Protein AF-A0A438E788-F1 (afdb_monomer_lite)

Foldseek 3Di:
DPPCVVVVVVVVVVVVVVVVVVVVVVVVVVVVVVVVVVVVVCVVVVVVVVVVVVVVVVVVVVVVVVVVVVVVVVVVVVVVVVVVVVVVVVVVVVVVVVVVVVVVVVVVVVVPCPVCVVVPDPPPDDDPVLLVVQVVFWDWDLVQQDDPVRAWGDTDIDGNDDDDPVSVVVVVVVNVVSVVDTWGDDDDPATADPQDPVRHDDPVSVVVSVCVVVPDPDPPVVVCDVPDDDDDDDDDDDDD

pLDDT: mean 71.32, std 23.27, range [33.56, 98.56]

Radius of gyration: 50.3 Å; chains: 1; bounding box: 137×44×132 Å

Organism: Vitis vinifera (NCBI:txid29760)

Sequence (240 aa):
MNELRPIVEESNLLDEERKLLEDRISQLDAEITDYNEARERAMPLVQEIEVKVKDLRQAIPSLNNQQMSLRTSFRKMKEKVAEMDEKISSAEFALVQSVQENANLRSKIVQSPDKLQELKSPCPMMLPYQVENLLSIATIDKTQLWDQSGNLGCWNPVFTRFNNDWEMEEVETFFRRLHGHVLRRRIEDVMYWRVSKKDIFTVKSFFSSLAPCIGREFPSRLVWNPWVPKRVSFFAWEAI

Secondary structure (DSSP, 8-state):
--SSHHHHHHHHHHHHHHHHHHHHHHHHHHHHHHHHHHHHHHHHHHHHHHHHHHHHHHHHHHHHHHHHHHHHHHHHHHHHHHHHHHHHHHHHHHHHHHHHHHHHHHHHHHT--TTTGGG-S------THHHHHHHHHEEE-GGGSB-TTSS-BPP-EEESSPPPGGGHHHHHHHHHHHHTS-B---SSS----TTSTT----HHHHHHHHGGG--S---HHHH--TTS------------

Structure (mmCIF, N/CA/C/O backbone):
data_AF-A0A438E788-F1
#
_entry.id   AF-A0A438E788-F1
#
loop_
_atom_site.group_PDB
_atom_site.id
_atom_site.type_symbol
_atom_site.label_atom_id
_atom_site.label_alt_id
_atom_site.label_comp_id
_atom_site.label_asym_id
_atom_site.label_entity_id
_atom_site.label_seq_id
_atom_site.pdbx_PDB_ins_code
_atom_site.Cartn_x
_atom_site.Cartn_y
_atom_site.Cartn_z
_atom_site.occupancy
_atom_site.B_iso_or_equiv
_atom_site.auth_seq_id
_atom_site.auth_comp_id
_atom_site.auth_asym_id
_atom_site.auth_atom_id
_atom_site.pdbx_PDB_model_num
ATOM 1 N N . MET A 1 1 ? 62.348 -1.656 -71.659 1.00 58.59 1 MET A N 1
ATOM 2 C CA . MET A 1 1 ? 60.874 -1.745 -71.536 1.00 58.59 1 MET A CA 1
ATOM 3 C C . MET A 1 1 ? 60.413 -2.754 -70.470 1.00 58.59 1 MET A C 1
ATOM 5 O O . MET A 1 1 ? 59.274 -2.649 -70.047 1.00 58.59 1 MET A O 1
ATOM 9 N N . ASN A 1 2 ? 61.271 -3.670 -69.982 1.00 62.16 2 ASN A N 1
ATOM 10 C CA . ASN A 1 2 ? 60.889 -4.706 -69.001 1.00 62.16 2 ASN A CA 1
ATOM 11 C C . ASN A 1 2 ? 60.984 -4.296 -67.515 1.00 62.16 2 ASN A C 1
ATOM 13 O O . ASN A 1 2 ? 60.468 -5.019 -66.675 1.00 62.16 2 ASN A O 1
ATOM 17 N N . GLU A 1 3 ? 61.599 -3.159 -67.177 1.00 73.69 3 GLU A N 1
ATOM 18 C CA . GLU A 1 3 ? 61.800 -2.748 -65.771 1.00 73.69 3 GLU A CA 1
ATOM 19 C C . GLU A 1 3 ? 60.609 -1.983 -65.165 1.00 73.69 3 GLU A C 1
ATOM 21 O O . GLU A 1 3 ? 60.464 -1.936 -63.952 1.00 73.69 3 GLU A O 1
ATOM 26 N N . LEU A 1 4 ? 59.722 -1.419 -65.995 1.00 79.19 4 LEU A N 1
ATOM 27 C CA . LEU A 1 4 ? 58.567 -0.629 -65.537 1.00 79.19 4 LEU A CA 1
ATOM 28 C C . LEU A 1 4 ? 57.315 -1.474 -65.261 1.00 79.19 4 LEU A C 1
ATOM 30 O O . LEU A 1 4 ? 56.407 -1.023 -64.571 1.00 79.19 4 LEU A O 1
ATOM 34 N N . ARG A 1 5 ? 57.257 -2.699 -65.795 1.00 84.56 5 ARG A N 1
ATOM 35 C CA . ARG A 1 5 ? 56.118 -3.613 -65.637 1.00 84.56 5 ARG A CA 1
ATOM 36 C C . ARG A 1 5 ? 55.781 -3.937 -64.168 1.00 84.56 5 ARG A C 1
ATOM 38 O O . ARG A 1 5 ? 54.617 -3.770 -63.820 1.00 84.56 5 ARG A O 1
ATOM 45 N N . PRO A 1 6 ? 56.742 -4.323 -63.303 1.00 87.31 6 PRO A N 1
ATOM 46 C CA . PRO A 1 6 ? 56.434 -4.632 -61.904 1.00 87.31 6 PRO A CA 1
ATOM 47 C C . PRO A 1 6 ? 55.918 -3.417 -61.119 1.00 87.31 6 PRO A C 1
ATOM 49 O O . PRO A 1 6 ? 55.036 -3.568 -60.285 1.00 87.31 6 PRO A O 1
ATOM 52 N N . ILE A 1 7 ? 56.395 -2.206 -61.432 1.00 88.25 7 ILE A N 1
ATOM 53 C CA . ILE A 1 7 ? 55.939 -0.965 -60.781 1.00 88.25 7 ILE A CA 1
ATOM 54 C C . ILE A 1 7 ? 54.481 -0.658 -61.149 1.00 88.25 7 ILE A C 1
ATOM 56 O O . ILE A 1 7 ? 53.697 -0.229 -60.307 1.00 88.25 7 ILE A O 1
ATOM 60 N N . VAL A 1 8 ? 54.097 -0.891 -62.408 1.00 88.31 8 VAL A N 1
ATOM 61 C CA . VAL A 1 8 ? 52.705 -0.723 -62.855 1.00 88.31 8 VAL A CA 1
ATOM 62 C C . VAL A 1 8 ? 51.790 -1.756 -62.191 1.00 88.31 8 VAL A C 1
ATOM 64 O O . VAL A 1 8 ? 50.686 -1.413 -61.783 1.00 88.31 8 VAL A O 1
ATOM 67 N N . GLU A 1 9 ? 52.241 -3.004 -62.046 1.00 89.81 9 GLU A N 1
ATOM 68 C CA . GLU A 1 9 ? 51.488 -4.061 -61.357 1.00 89.81 9 GLU A CA 1
ATOM 69 C C . GLU A 1 9 ? 51.298 -3.756 -59.858 1.00 89.81 9 GLU A C 1
ATOM 71 O O . GLU A 1 9 ? 50.183 -3.884 -59.354 1.00 89.81 9 GLU A O 1
ATOM 76 N N . GLU A 1 10 ? 52.337 -3.274 -59.168 1.00 92.12 10 GLU A N 1
ATOM 77 C CA . GLU A 1 10 ? 52.267 -2.825 -57.767 1.00 92.12 10 GLU A CA 1
ATOM 78 C C . GLU A 1 10 ? 51.346 -1.606 -57.596 1.00 92.12 10 GLU A C 1
ATOM 80 O O . GLU A 1 10 ? 50.511 -1.578 -56.694 1.00 92.12 10 GLU A O 1
ATOM 85 N N . SER A 1 11 ? 51.425 -0.627 -58.503 1.00 91.19 11 SER A N 1
ATOM 86 C CA . SER A 1 11 ? 50.536 0.541 -58.490 1.00 91.19 11 SER A CA 1
ATOM 87 C C . SER A 1 11 ? 49.066 0.159 -58.674 1.00 91.19 11 SER A C 1
ATOM 89 O O . SER A 1 11 ? 48.205 0.762 -58.039 1.00 91.19 11 SER A O 1
ATOM 91 N N . ASN A 1 12 ? 48.771 -0.823 -59.530 1.00 92.88 12 ASN A N 1
ATOM 92 C CA . ASN A 1 12 ? 47.404 -1.303 -59.740 1.00 92.88 12 ASN A CA 1
ATOM 93 C C . ASN A 1 12 ? 46.876 -2.060 -58.510 1.00 92.88 12 ASN A C 1
ATOM 95 O O . ASN A 1 12 ? 45.714 -1.901 -58.151 1.00 92.88 12 ASN A O 1
ATOM 99 N N . LEU A 1 13 ? 47.725 -2.856 -57.847 1.00 95.38 13 LEU A N 1
ATOM 100 C CA . LEU A 1 13 ? 47.376 -3.535 -56.593 1.00 95.38 13 LEU A CA 1
ATOM 101 C C . LEU A 1 13 ? 47.031 -2.535 -55.483 1.00 95.38 13 LEU A C 1
ATOM 103 O O . LEU A 1 13 ? 46.009 -2.693 -54.819 1.00 95.38 13 LEU A O 1
ATOM 107 N N . LEU A 1 14 ? 47.844 -1.488 -55.318 1.00 94.31 14 LEU A N 1
ATOM 108 C CA . LEU A 1 14 ? 47.596 -0.436 -54.329 1.00 94.31 14 LEU A CA 1
ATOM 109 C C . LEU A 1 14 ? 46.315 0.360 -54.618 1.00 94.31 14 LEU A C 1
ATOM 111 O O . LEU A 1 14 ? 45.639 0.779 -53.680 1.00 94.31 14 LEU A O 1
ATOM 115 N N . ASP A 1 15 ? 45.961 0.569 -55.889 1.00 95.50 15 ASP A N 1
ATOM 116 C CA . ASP A 1 15 ? 44.711 1.245 -56.261 1.00 95.50 15 ASP A CA 1
ATOM 117 C C . ASP A 1 15 ? 43.476 0.392 -55.919 1.00 95.50 15 ASP A C 1
ATOM 119 O O . ASP A 1 15 ? 42.488 0.907 -55.392 1.00 95.50 15 ASP A O 1
ATOM 123 N N . GLU A 1 16 ? 43.552 -0.930 -56.105 1.00 95.94 16 GLU A N 1
ATOM 124 C CA . GLU A 1 16 ? 42.488 -1.845 -55.672 1.00 95.94 16 GLU A CA 1
ATOM 125 C C . GLU A 1 16 ? 42.388 -1.947 -54.141 1.00 95.94 16 GLU A C 1
ATOM 127 O O . GLU A 1 16 ? 41.283 -1.950 -53.597 1.00 95.94 16 GLU A O 1
ATOM 132 N N . GLU A 1 17 ? 43.513 -1.958 -53.414 1.00 96.56 17 GLU A N 1
ATOM 133 C CA . GLU A 1 17 ? 43.506 -1.878 -51.944 1.00 96.56 17 GLU A CA 1
ATOM 134 C C . GLU A 1 17 ? 42.889 -0.564 -51.449 1.00 96.56 17 GLU A C 1
ATOM 136 O O . GLU A 1 17 ? 42.073 -0.565 -50.522 1.00 96.56 17 GLU A O 1
ATOM 141 N N . ARG A 1 18 ? 43.232 0.561 -52.088 1.00 96.69 18 ARG A N 1
ATOM 142 C CA . ARG A 1 18 ? 42.646 1.876 -51.803 1.00 96.69 18 ARG A CA 1
ATOM 143 C C . ARG A 1 18 ? 41.134 1.848 -52.003 1.00 96.69 18 ARG A C 1
ATOM 145 O O . ARG A 1 18 ? 40.403 2.291 -51.122 1.00 96.69 18 ARG A O 1
ATOM 152 N N . LYS A 1 19 ? 40.668 1.297 -53.123 1.00 97.31 19 LYS A N 1
ATOM 153 C CA . LYS A 1 19 ? 39.242 1.189 -53.440 1.00 97.31 19 LYS A CA 1
ATOM 154 C C . LYS A 1 19 ? 38.497 0.292 -52.449 1.00 97.31 19 LYS A C 1
ATOM 156 O O . LYS A 1 19 ? 37.427 0.663 -51.977 1.00 97.31 19 LYS A O 1
ATOM 161 N N . LEU A 1 20 ? 39.096 -0.833 -52.049 1.00 97.62 20 LEU A N 1
ATOM 162 C CA . LEU A 1 20 ? 38.544 -1.712 -51.015 1.00 97.62 20 LEU A CA 1
ATOM 163 C C . LEU A 1 20 ? 38.405 -0.990 -49.666 1.00 97.62 20 LEU A C 1
ATOM 165 O O . LEU A 1 20 ? 37.404 -1.159 -48.967 1.00 97.62 20 LEU A O 1
ATOM 169 N N . LEU A 1 21 ? 39.403 -0.188 -49.285 1.00 97.44 21 LEU A N 1
ATOM 170 C CA . LEU A 1 21 ? 39.344 0.618 -48.067 1.00 97.44 21 LEU A CA 1
ATOM 171 C C . LEU A 1 21 ? 38.271 1.707 -48.158 1.00 97.44 21 LEU A C 1
ATOM 173 O O . LEU A 1 21 ? 37.564 1.925 -47.178 1.00 97.44 21 LEU A O 1
ATOM 177 N N . GLU A 1 22 ? 38.104 2.352 -49.311 1.00 98.12 22 GLU A N 1
ATOM 178 C CA . GLU A 1 22 ? 37.035 3.334 -49.543 1.00 98.12 22 GLU A CA 1
ATOM 179 C C . GLU A 1 22 ? 35.638 2.702 -49.441 1.00 98.12 22 GLU A C 1
ATOM 181 O O . GLU A 1 22 ? 34.753 3.258 -48.780 1.00 98.12 22 GLU A O 1
ATOM 186 N N . ASP A 1 23 ? 35.451 1.507 -50.005 1.00 98.00 23 ASP A N 1
ATOM 187 C CA . ASP A 1 23 ? 34.209 0.739 -49.876 1.00 98.00 23 ASP A CA 1
ATOM 188 C C . ASP A 1 23 ? 33.956 0.343 -48.414 1.00 98.00 23 ASP A C 1
ATOM 190 O O . ASP A 1 23 ? 32.834 0.448 -47.909 1.00 98.00 23 ASP A O 1
ATOM 194 N N . ARG A 1 24 ? 35.008 -0.065 -47.693 1.00 98.19 24 ARG A N 1
ATOM 195 C CA . ARG A 1 24 ? 34.913 -0.421 -46.273 1.00 98.19 24 ARG A CA 1
ATOM 196 C C . ARG A 1 24 ? 34.575 0.782 -45.395 1.00 98.19 24 ARG A C 1
ATOM 198 O O . ARG A 1 24 ? 33.782 0.629 -44.469 1.00 98.19 24 ARG A O 1
ATOM 205 N N . ILE A 1 25 ? 35.151 1.951 -45.670 1.00 98.19 25 ILE A N 1
ATOM 206 C CA . ILE A 1 25 ? 34.814 3.208 -44.987 1.00 98.19 25 ILE A CA 1
ATOM 207 C C . ILE A 1 25 ? 33.341 3.536 -45.230 1.00 98.19 25 ILE A C 1
ATOM 209 O O . ILE A 1 25 ? 32.597 3.716 -44.272 1.00 98.19 25 ILE A O 1
ATOM 213 N N . SER A 1 26 ? 32.896 3.480 -46.486 1.00 98.25 26 SER A N 1
ATOM 214 C CA . SER A 1 26 ? 31.500 3.749 -46.850 1.00 98.25 26 SER A CA 1
A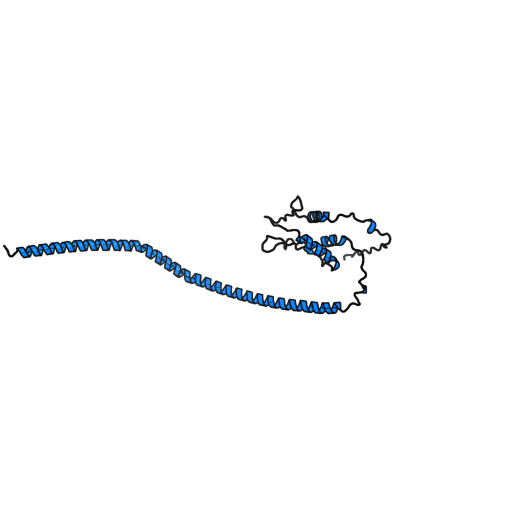TOM 215 C C . SER A 1 26 ? 30.522 2.793 -46.154 1.00 98.25 26 SER A C 1
ATOM 217 O O . SER A 1 26 ? 29.457 3.206 -45.696 1.00 98.25 26 SER A O 1
ATOM 219 N N . GLN A 1 27 ? 30.888 1.514 -46.025 1.00 98.38 27 GLN A N 1
ATOM 220 C CA . GLN A 1 27 ? 30.100 0.529 -45.285 1.00 98.38 27 GLN A CA 1
ATOM 221 C C . GLN A 1 27 ? 30.024 0.855 -43.787 1.00 98.38 27 GLN A C 1
ATOM 223 O O . GLN A 1 27 ? 28.946 0.773 -43.198 1.00 98.38 27 GLN A O 1
ATOM 228 N N . LEU A 1 28 ? 31.156 1.202 -43.166 1.00 98.31 28 LEU A N 1
ATOM 229 C CA . LEU A 1 28 ? 31.203 1.560 -41.748 1.00 98.31 28 LEU A CA 1
ATOM 230 C C . LEU A 1 28 ? 30.417 2.844 -41.465 1.00 98.31 28 LEU A C 1
ATOM 232 O O . LEU A 1 28 ? 29.729 2.915 -40.453 1.00 98.31 28 LEU A O 1
ATOM 236 N N . ASP A 1 29 ? 30.458 3.825 -42.364 1.00 98.50 29 ASP A N 1
ATOM 237 C CA . ASP A 1 29 ? 29.687 5.064 -42.233 1.00 98.50 29 ASP A CA 1
ATOM 238 C C . ASP A 1 29 ? 28.174 4.810 -42.298 1.00 98.50 29 ASP A C 1
ATOM 240 O O . ASP A 1 29 ? 27.407 5.391 -41.522 1.00 98.50 29 ASP A O 1
ATOM 244 N N . ALA A 1 30 ? 27.733 3.901 -43.173 1.00 98.12 30 ALA A N 1
ATOM 245 C CA . ALA A 1 30 ? 26.341 3.455 -43.209 1.00 98.12 30 ALA A CA 1
ATOM 246 C C . ALA A 1 30 ? 25.939 2.754 -41.899 1.00 98.12 30 ALA A C 1
ATOM 248 O O . ALA A 1 30 ? 24.922 3.099 -41.302 1.00 98.12 30 ALA A O 1
ATOM 249 N N . GLU A 1 31 ? 26.776 1.840 -41.397 1.00 98.38 31 GLU A N 1
ATOM 250 C CA . GLU A 1 31 ? 26.532 1.140 -40.130 1.00 98.38 31 GLU A CA 1
ATOM 251 C C . GLU A 1 31 ? 26.467 2.116 -38.937 1.00 98.38 31 GLU A C 1
ATOM 253 O O . GLU A 1 31 ? 25.561 2.032 -38.105 1.00 98.38 31 GLU A O 1
ATOM 258 N N . ILE A 1 32 ? 27.371 3.101 -38.871 1.00 98.25 32 ILE A N 1
ATOM 259 C CA . ILE A 1 32 ? 27.358 4.164 -37.852 1.00 98.25 32 ILE A CA 1
ATOM 260 C C . ILE A 1 32 ? 26.056 4.970 -37.923 1.00 98.25 32 ILE A C 1
ATOM 262 O O . ILE A 1 32 ? 25.484 5.314 -36.883 1.00 98.25 32 ILE A O 1
ATOM 266 N N . THR A 1 33 ? 25.583 5.272 -39.132 1.00 98.31 33 THR A N 1
ATOM 267 C CA . THR A 1 33 ? 24.336 6.013 -39.346 1.00 98.31 33 THR A CA 1
ATOM 268 C C . THR A 1 33 ? 23.144 5.225 -38.803 1.00 98.31 33 THR A C 1
ATOM 270 O O . THR A 1 33 ? 22.398 5.756 -37.978 1.00 98.31 33 THR A O 1
ATOM 273 N N . ASP A 1 34 ? 23.029 3.940 -39.142 1.00 98.06 34 ASP A N 1
ATOM 274 C CA . ASP A 1 34 ? 21.951 3.070 -38.658 1.00 98.06 34 ASP A CA 1
ATOM 275 C C . ASP A 1 34 ? 21.938 2.952 -37.123 1.00 98.06 34 ASP A C 1
ATOM 277 O O . ASP A 1 34 ? 20.876 3.037 -36.489 1.00 98.06 34 ASP A O 1
ATOM 281 N N . TYR A 1 35 ? 23.114 2.802 -36.496 1.00 98.00 35 TYR A N 1
ATOM 282 C CA . TYR A 1 35 ? 23.232 2.772 -35.033 1.00 98.00 35 TYR A CA 1
ATOM 283 C C . TYR A 1 35 ? 22.820 4.095 -34.388 1.00 98.00 35 TYR A C 1
ATOM 285 O O . TYR A 1 35 ? 22.131 4.090 -33.363 1.00 98.00 35 TYR A O 1
ATOM 293 N N . ASN A 1 36 ? 23.222 5.225 -34.970 1.00 97.56 36 ASN A N 1
ATOM 294 C CA . ASN A 1 36 ? 22.845 6.539 -34.462 1.00 97.56 36 ASN A CA 1
ATOM 295 C C . ASN A 1 36 ? 21.332 6.744 -34.547 1.00 97.56 36 ASN A C 1
ATOM 297 O O . ASN A 1 36 ? 20.718 7.141 -33.559 1.00 97.56 36 ASN A O 1
ATOM 301 N N . GLU A 1 37 ? 20.703 6.395 -35.667 1.00 97.62 37 GLU A N 1
ATOM 302 C CA . GLU A 1 37 ? 19.248 6.467 -35.794 1.00 97.62 37 GLU A CA 1
ATOM 303 C C . GLU A 1 37 ? 18.528 5.558 -34.795 1.00 97.62 37 GLU A C 1
ATOM 305 O O . GLU A 1 37 ? 17.523 5.952 -34.199 1.00 97.62 37 GLU A O 1
ATOM 310 N N . ALA A 1 38 ? 19.032 4.339 -34.583 1.00 97.19 38 ALA A N 1
ATOM 311 C CA . ALA A 1 38 ? 18.483 3.432 -33.582 1.00 97.19 38 ALA A CA 1
ATOM 312 C C . ALA A 1 38 ? 18.590 4.013 -32.165 1.00 97.19 38 ALA A C 1
ATOM 314 O O . ALA A 1 38 ? 17.640 3.903 -31.384 1.00 97.19 38 ALA A O 1
ATOM 315 N N . ARG A 1 39 ? 19.703 4.684 -31.846 1.00 97.38 39 ARG A N 1
ATOM 316 C CA . ARG A 1 39 ? 19.893 5.383 -30.571 1.00 97.38 39 ARG A CA 1
ATOM 317 C C . ARG A 1 39 ? 18.903 6.532 -30.404 1.00 97.38 39 ARG A C 1
ATOM 319 O O . ARG A 1 39 ? 18.264 6.625 -29.359 1.00 97.38 39 ARG A O 1
ATOM 326 N N . GLU A 1 40 ? 18.736 7.370 -31.424 1.00 96.81 40 GLU A N 1
ATOM 327 C CA . GLU A 1 40 ? 17.793 8.494 -31.381 1.00 96.81 40 GLU A CA 1
ATOM 328 C C . GLU A 1 40 ? 16.340 8.011 -31.259 1.00 96.81 40 GLU A C 1
ATOM 330 O O . GLU A 1 40 ? 15.556 8.582 -30.502 1.00 96.81 40 GLU A O 1
ATOM 335 N N . ARG A 1 41 ? 15.990 6.884 -31.896 1.00 96.62 41 ARG A N 1
ATOM 336 C CA . ARG A 1 41 ? 14.688 6.221 -31.706 1.00 96.62 41 ARG A CA 1
ATOM 337 C C . ARG A 1 41 ? 14.478 5.710 -30.275 1.00 96.62 41 ARG A C 1
ATOM 339 O O . ARG A 1 41 ? 13.348 5.723 -29.791 1.00 96.62 41 ARG A O 1
ATOM 346 N N . ALA A 1 42 ? 15.533 5.266 -29.591 1.00 97.38 42 ALA A N 1
ATOM 347 C CA . ALA A 1 42 ? 15.456 4.782 -28.210 1.00 97.38 42 ALA A CA 1
ATOM 348 C C . ALA A 1 42 ? 15.432 5.914 -27.164 1.00 97.38 42 ALA A C 1
ATOM 350 O O . ALA A 1 42 ? 14.884 5.733 -26.075 1.00 97.38 42 ALA A O 1
ATOM 351 N N . MET A 1 43 ? 15.981 7.087 -27.491 1.00 97.69 43 MET A N 1
ATOM 352 C CA . MET A 1 43 ? 16.083 8.242 -26.594 1.00 97.69 43 MET A CA 1
ATOM 353 C C . MET A 1 43 ? 14.761 8.656 -25.904 1.00 97.69 43 MET A C 1
ATOM 355 O O . MET A 1 43 ? 14.772 8.811 -24.680 1.00 97.69 43 MET A O 1
ATOM 359 N N . PRO A 1 44 ? 13.609 8.797 -26.596 1.00 97.19 44 PRO A N 1
ATOM 360 C CA . PRO A 1 44 ? 12.356 9.185 -25.938 1.00 97.19 44 PRO A CA 1
ATOM 361 C C . PRO A 1 44 ? 11.851 8.137 -24.937 1.00 97.19 44 PRO A C 1
ATOM 363 O O . PRO A 1 44 ? 11.293 8.495 -23.902 1.00 97.19 44 PRO A O 1
ATOM 366 N N . LEU A 1 45 ? 12.084 6.846 -25.199 1.00 97.56 45 LEU A N 1
ATOM 367 C CA . LEU A 1 45 ? 11.698 5.771 -24.280 1.00 97.56 45 LEU A CA 1
ATOM 368 C C . LEU A 1 45 ? 12.533 5.816 -22.997 1.00 97.56 45 LEU A C 1
ATOM 370 O O . LEU A 1 45 ? 12.001 5.624 -21.904 1.00 97.56 45 LEU A O 1
ATOM 374 N N . VAL A 1 46 ? 13.833 6.105 -23.119 1.00 97.81 46 VAL A N 1
ATOM 375 C CA . VAL A 1 46 ? 14.720 6.287 -21.961 1.00 97.81 46 VAL A CA 1
ATOM 376 C C . VAL A 1 46 ? 14.244 7.464 -21.110 1.00 97.81 46 VAL A C 1
ATOM 378 O O . VAL A 1 46 ? 14.082 7.307 -19.902 1.00 97.81 46 VAL A O 1
ATOM 381 N N . GLN A 1 47 ? 13.928 8.603 -21.732 1.00 97.81 47 GLN A N 1
ATOM 382 C CA . GLN A 1 47 ? 13.404 9.778 -21.028 1.00 97.81 47 GLN A CA 1
ATOM 383 C C . GLN A 1 47 ? 12.071 9.488 -20.322 1.00 97.81 47 GLN A C 1
ATOM 385 O O . GLN A 1 47 ? 11.871 9.898 -19.179 1.00 97.81 47 GLN A O 1
ATOM 390 N N . GLU A 1 48 ? 11.164 8.741 -20.957 1.00 97.81 48 GLU A N 1
ATOM 391 C CA . GLU A 1 48 ? 9.900 8.337 -20.336 1.00 97.81 48 GLU A CA 1
ATOM 392 C C . GLU A 1 48 ? 10.130 7.463 -19.091 1.00 97.81 48 GLU A C 1
ATOM 394 O O . GLU A 1 48 ? 9.502 7.669 -18.047 1.00 97.81 48 GLU A O 1
ATOM 399 N N . ILE A 1 49 ? 11.056 6.502 -19.173 1.00 98.06 49 ILE A N 1
ATOM 400 C CA . ILE A 1 49 ? 11.434 5.653 -18.037 1.00 98.06 49 ILE A CA 1
ATOM 401 C C . ILE A 1 49 ? 12.061 6.495 -16.923 1.00 98.06 49 ILE A C 1
ATOM 403 O O . ILE A 1 49 ? 11.718 6.303 -15.757 1.00 98.06 49 ILE A O 1
ATOM 407 N N . GLU A 1 50 ? 12.938 7.444 -17.249 1.00 98.44 50 GLU A N 1
ATOM 408 C CA . GLU A 1 50 ? 13.555 8.342 -16.267 1.00 98.44 50 GLU A CA 1
ATOM 409 C C . GLU A 1 50 ? 12.515 9.175 -15.512 1.00 98.44 50 GLU A C 1
ATOM 411 O O . GLU A 1 50 ? 12.582 9.272 -14.281 1.00 98.44 50 GLU A O 1
ATOM 416 N N . VAL A 1 51 ? 11.518 9.719 -16.219 1.00 98.31 51 VAL A N 1
ATOM 417 C CA . VAL A 1 51 ? 10.395 10.440 -15.601 1.00 98.31 51 VAL A CA 1
ATOM 418 C C . VAL A 1 51 ? 9.621 9.516 -14.661 1.00 98.31 51 VAL A C 1
ATOM 420 O O . VAL A 1 51 ? 9.460 9.839 -13.485 1.00 98.31 51 VAL A O 1
ATOM 423 N N . LYS A 1 52 ? 9.240 8.316 -15.117 1.00 98.38 52 LYS A N 1
ATOM 424 C CA . LYS A 1 52 ? 8.531 7.329 -14.280 1.00 98.38 52 LYS A CA 1
ATOM 425 C C . LYS A 1 52 ? 9.330 6.936 -13.037 1.00 98.38 52 LYS A C 1
ATOM 427 O O . LYS A 1 52 ? 8.776 6.836 -11.942 1.00 98.38 52 LYS A O 1
ATOM 432 N N . VAL A 1 53 ? 10.638 6.727 -13.177 1.00 98.50 53 VAL A N 1
ATOM 433 C CA . VAL A 1 53 ? 11.531 6.415 -12.053 1.00 98.50 53 VAL A CA 1
ATOM 434 C C . VAL A 1 53 ? 11.577 7.577 -11.065 1.00 98.50 53 VAL A C 1
ATOM 436 O O . VAL A 1 53 ? 11.550 7.347 -9.854 1.00 98.50 53 VAL A O 1
ATOM 439 N N . LYS A 1 54 ? 11.629 8.821 -11.548 1.00 98.12 54 LYS A N 1
ATOM 440 C CA . LYS A 1 54 ? 11.612 10.016 -10.699 1.00 98.12 54 LYS A CA 1
ATOM 441 C C . LYS A 1 54 ? 10.297 10.140 -9.931 1.00 98.12 54 LYS A C 1
ATOM 443 O O . LYS A 1 54 ? 10.341 10.343 -8.717 1.00 98.12 54 LYS A O 1
ATOM 448 N N . ASP A 1 55 ? 9.164 9.945 -10.596 1.00 97.75 55 ASP A N 1
ATOM 449 C CA . ASP A 1 55 ? 7.839 10.012 -9.974 1.00 97.75 55 ASP A CA 1
ATOM 450 C C . ASP A 1 55 ? 7.683 8.946 -8.882 1.00 97.75 55 ASP A C 1
ATOM 452 O O . ASP A 1 55 ? 7.294 9.249 -7.752 1.00 97.75 55 ASP A O 1
ATOM 456 N N . LEU A 1 56 ? 8.088 7.702 -9.165 1.00 98.19 56 LEU A N 1
ATOM 457 C CA . LEU A 1 56 ? 8.081 6.623 -8.173 1.00 98.19 56 LEU A CA 1
ATOM 458 C C . LEU A 1 56 ? 8.986 6.937 -6.977 1.00 98.19 56 LEU A C 1
ATOM 460 O O . LEU A 1 56 ? 8.588 6.745 -5.827 1.00 98.19 56 LEU A O 1
ATOM 464 N N . ARG A 1 57 ? 10.189 7.466 -7.224 1.00 97.69 57 ARG A N 1
ATOM 465 C CA . ARG A 1 57 ? 11.107 7.887 -6.153 1.00 97.69 57 ARG A CA 1
ATOM 466 C C . ARG A 1 57 ? 10.502 8.978 -5.273 1.00 97.69 57 ARG A C 1
ATOM 468 O O . ARG A 1 57 ? 10.743 8.967 -4.070 1.00 97.69 57 ARG A O 1
ATOM 475 N N . GLN A 1 58 ? 9.715 9.887 -5.845 1.00 96.50 58 GLN A N 1
ATOM 476 C CA . GLN A 1 58 ? 9.015 10.936 -5.099 1.00 96.50 58 GLN A CA 1
ATOM 477 C C . GLN A 1 58 ? 7.777 10.421 -4.347 1.00 96.50 58 GLN A C 1
ATOM 479 O O . GLN A 1 58 ? 7.448 10.956 -3.289 1.00 96.50 58 GLN A O 1
ATOM 484 N N . ALA A 1 59 ? 7.119 9.367 -4.837 1.00 98.19 59 ALA A N 1
ATOM 485 C CA . ALA A 1 59 ? 5.963 8.755 -4.178 1.00 98.19 59 ALA A CA 1
ATOM 486 C C . ALA A 1 59 ? 6.335 7.903 -2.947 1.00 98.19 59 ALA A C 1
ATOM 488 O O . ALA A 1 59 ? 5.558 7.804 -1.998 1.00 98.19 59 ALA A O 1
ATOM 489 N N . ILE A 1 60 ? 7.530 7.303 -2.919 1.00 98.38 60 ILE A N 1
ATOM 490 C CA . ILE A 1 60 ? 7.969 6.438 -1.808 1.00 98.38 60 ILE A CA 1
ATOM 491 C C . ILE A 1 60 ? 7.936 7.159 -0.439 1.00 98.38 60 ILE A C 1
ATOM 493 O O . ILE A 1 60 ? 7.362 6.607 0.502 1.00 98.38 60 ILE A O 1
ATOM 497 N N . PRO A 1 61 ? 8.491 8.379 -0.274 1.00 97.75 61 PRO A N 1
ATOM 498 C CA . PRO A 1 61 ? 8.451 9.092 1.003 1.00 97.75 61 PRO A CA 1
ATOM 499 C C . PRO A 1 61 ? 7.037 9.381 1.520 1.00 97.75 61 PRO A C 1
ATOM 501 O O . PRO A 1 61 ? 6.781 9.229 2.715 1.00 97.75 61 PRO A O 1
ATOM 504 N N . SER A 1 62 ? 6.108 9.784 0.646 1.00 96.00 62 SER A N 1
ATOM 505 C CA . SER A 1 62 ? 4.737 10.109 1.059 1.00 96.00 62 SER A CA 1
ATOM 506 C C . SER A 1 62 ? 3.984 8.860 1.523 1.00 96.00 62 SER A C 1
ATOM 508 O O . SER A 1 62 ? 3.365 8.883 2.589 1.00 96.00 62 SER A O 1
ATOM 510 N N . LEU A 1 63 ? 4.120 7.748 0.795 1.00 98.12 63 LEU A N 1
ATOM 511 C CA . LEU A 1 63 ? 3.564 6.450 1.182 1.00 98.12 63 LEU A CA 1
ATOM 512 C C . LEU A 1 63 ? 4.174 5.933 2.491 1.00 98.12 63 LEU A C 1
ATOM 514 O O . LEU A 1 63 ? 3.445 5.466 3.366 1.00 98.12 63 LEU A O 1
ATOM 518 N N . ASN A 1 64 ? 5.487 6.081 2.683 1.00 98.31 64 ASN A N 1
ATOM 519 C CA . ASN A 1 64 ? 6.150 5.708 3.936 1.00 98.31 64 ASN A CA 1
ATOM 520 C C . ASN A 1 64 ? 5.617 6.517 5.130 1.00 98.31 64 ASN A C 1
ATOM 522 O O . ASN A 1 64 ? 5.363 5.956 6.199 1.00 98.31 64 ASN A O 1
ATOM 526 N N . ASN A 1 65 ? 5.386 7.820 4.952 1.00 97.50 65 ASN A N 1
ATOM 527 C CA . ASN A 1 65 ? 4.788 8.665 5.987 1.00 97.50 65 ASN A CA 1
ATOM 528 C C . ASN A 1 65 ? 3.360 8.219 6.326 1.00 97.50 65 ASN A C 1
ATOM 530 O O . ASN A 1 65 ? 3.009 8.105 7.504 1.00 97.50 65 ASN A O 1
ATOM 534 N N . GLN A 1 66 ? 2.547 7.910 5.311 1.00 97.94 66 GLN A N 1
ATOM 535 C CA . GLN A 1 66 ? 1.207 7.354 5.512 1.00 97.94 66 GLN A CA 1
ATOM 536 C C . GLN A 1 66 ? 1.262 6.022 6.268 1.00 97.94 66 GLN A C 1
ATOM 538 O O . GLN A 1 66 ? 0.541 5.846 7.251 1.00 97.94 66 GLN A O 1
ATOM 543 N N . GLN A 1 67 ? 2.163 5.114 5.885 1.00 98.44 67 GLN A N 1
ATOM 544 C CA . GLN A 1 67 ? 2.363 3.832 6.561 1.00 98.44 67 GLN A CA 1
ATOM 545 C C . GLN A 1 67 ? 2.740 4.015 8.040 1.00 98.44 67 GLN A C 1
ATOM 547 O O . GLN A 1 67 ? 2.213 3.311 8.904 1.00 98.44 67 GLN A O 1
ATOM 552 N N . MET A 1 68 ? 3.623 4.966 8.357 1.00 98.12 68 MET A N 1
ATOM 553 C CA . MET A 1 68 ? 4.020 5.263 9.737 1.00 98.12 68 MET A CA 1
ATOM 554 C C . MET A 1 68 ? 2.882 5.873 10.562 1.00 98.12 68 MET A C 1
ATOM 556 O O . MET A 1 68 ? 2.687 5.491 11.722 1.00 98.12 68 MET A O 1
ATOM 560 N N . SER A 1 69 ? 2.091 6.765 9.964 1.00 98.25 69 SER A N 1
ATOM 561 C CA . SER A 1 69 ? 0.899 7.334 10.601 1.00 98.25 69 SER A CA 1
ATOM 562 C C . SER A 1 69 ? -0.139 6.250 10.913 1.00 98.25 69 SER A C 1
ATOM 564 O O . SER A 1 69 ? -0.576 6.107 12.060 1.00 98.25 69 SER A O 1
ATOM 566 N N . LEU A 1 70 ? -0.443 5.395 9.929 1.00 98.56 70 LEU A N 1
ATOM 567 C CA . LEU A 1 70 ? -1.362 4.270 10.092 1.00 98.56 70 LEU A CA 1
ATOM 568 C C . LEU A 1 70 ? -0.885 3.308 11.183 1.00 98.56 70 LEU A C 1
ATOM 570 O O . LEU A 1 70 ? -1.657 2.988 12.084 1.00 98.56 70 LEU A O 1
ATOM 574 N N . ARG A 1 71 ? 0.399 2.924 11.187 1.00 98.44 71 ARG A N 1
ATOM 575 C CA . ARG A 1 71 ? 0.985 2.079 12.245 1.00 98.44 71 ARG A CA 1
ATOM 576 C C . ARG A 1 71 ? 0.839 2.688 13.638 1.00 98.44 71 ARG A C 1
ATOM 578 O O . ARG A 1 71 ? 0.540 1.970 14.591 1.00 98.44 71 ARG A O 1
ATOM 585 N N . THR A 1 72 ? 1.031 3.999 13.760 1.00 98.44 72 THR A N 1
ATOM 586 C CA . THR A 1 72 ? 0.875 4.713 15.034 1.00 98.44 72 THR A CA 1
ATOM 587 C C . THR A 1 72 ? -0.581 4.698 15.495 1.00 98.44 72 THR A C 1
ATOM 589 O O . THR A 1 72 ? -0.858 4.397 16.655 1.00 98.44 72 THR A O 1
ATOM 592 N N . SER A 1 73 ? -1.523 4.971 14.589 1.00 98.12 73 SER A N 1
ATOM 593 C CA . SER A 1 73 ? -2.957 4.934 14.899 1.00 98.12 73 SER A CA 1
ATOM 594 C C . SER A 1 73 ? -3.441 3.530 15.281 1.00 98.12 73 SER A C 1
ATOM 596 O O . SER A 1 73 ? -4.169 3.381 16.260 1.00 98.12 73 SER A O 1
ATOM 598 N N . PHE A 1 74 ? -2.959 2.494 14.587 1.00 98.50 74 PHE A N 1
ATOM 599 C CA . PHE A 1 74 ? -3.264 1.098 14.886 1.00 98.50 74 PHE A CA 1
ATOM 600 C C . PHE A 1 74 ? -2.764 0.699 16.276 1.00 98.50 74 PHE A C 1
ATOM 602 O O . PHE A 1 74 ? -3.498 0.072 17.035 1.00 98.50 74 PHE A O 1
ATOM 609 N N . ARG A 1 75 ? -1.544 1.113 16.651 1.00 98.44 75 ARG A N 1
ATOM 610 C CA . ARG A 1 75 ? -1.007 0.873 17.998 1.00 98.44 75 ARG A CA 1
ATOM 611 C C . ARG A 1 75 ? -1.891 1.503 19.075 1.00 98.44 75 ARG A C 1
ATOM 613 O O . ARG A 1 75 ? -2.282 0.803 20.000 1.00 98.44 75 ARG A O 1
ATOM 620 N N . LYS A 1 76 ? -2.275 2.773 18.903 1.00 98.50 76 LYS A N 1
ATOM 621 C CA . LYS A 1 76 ? -3.184 3.471 19.831 1.00 98.50 76 LYS A CA 1
ATOM 622 C C . LYS A 1 76 ? -4.534 2.765 19.954 1.00 98.50 76 LYS A C 1
ATOM 624 O O . LYS A 1 76 ? -5.085 2.667 21.042 1.00 98.50 76 LYS A O 1
ATOM 629 N N . MET A 1 77 ? -5.088 2.288 18.840 1.00 98.06 77 MET A N 1
ATOM 630 C CA . MET A 1 77 ? -6.352 1.552 18.857 1.00 98.06 77 MET A CA 1
ATOM 631 C C . MET A 1 77 ? -6.208 0.214 19.588 1.00 98.06 77 MET A C 1
ATOM 633 O O . MET A 1 77 ? -7.063 -0.122 20.397 1.00 98.06 77 MET A O 1
ATOM 637 N N . LYS A 1 78 ? -5.104 -0.507 19.370 1.00 98.56 78 LYS A N 1
ATOM 638 C CA . LYS A 1 78 ? -4.800 -1.759 20.073 1.00 98.56 78 LYS A CA 1
ATOM 639 C C . LYS A 1 78 ? -4.647 -1.558 21.585 1.00 98.56 78 LYS A C 1
ATOM 641 O O . LYS A 1 78 ? -5.164 -2.365 22.346 1.00 98.56 78 LYS A O 1
ATOM 646 N N . GLU A 1 79 ? -3.979 -0.488 22.012 1.00 98.19 79 GLU A N 1
ATOM 647 C CA . GLU A 1 79 ? -3.868 -0.116 23.432 1.00 98.19 79 GLU A CA 1
ATOM 648 C C . GLU A 1 79 ? -5.251 0.148 24.046 1.00 98.19 79 GLU A C 1
ATOM 650 O O . GLU A 1 79 ? -5.559 -0.385 25.107 1.00 98.19 79 GLU A O 1
ATOM 655 N N . LYS A 1 80 ? -6.127 0.880 23.344 1.00 98.31 80 LYS A N 1
ATOM 656 C CA . LYS A 1 80 ? -7.509 1.113 23.798 1.00 98.31 80 LYS A CA 1
ATOM 657 C C . LYS A 1 80 ? -8.342 -0.162 23.887 1.00 98.31 80 LYS A C 1
ATOM 659 O O . LYS A 1 80 ? -9.180 -0.262 24.774 1.00 98.31 80 LYS A O 1
ATOM 664 N N . VAL A 1 81 ? -8.150 -1.109 22.968 1.00 98.44 81 VAL A N 1
ATOM 665 C CA . VAL A 1 81 ? -8.823 -2.416 23.034 1.00 98.44 81 VAL A CA 1
ATOM 666 C C . VAL A 1 81 ? -8.403 -3.154 24.302 1.00 98.44 81 VAL A C 1
ATOM 668 O O . VAL A 1 81 ? -9.274 -3.555 25.061 1.00 98.44 81 VAL A O 1
ATOM 671 N N . ALA A 1 82 ? -7.100 -3.220 24.590 1.00 98.19 82 ALA A N 1
ATOM 672 C CA . ALA A 1 82 ? -6.608 -3.854 25.813 1.00 98.19 82 ALA A CA 1
ATOM 673 C C . ALA A 1 82 ? -7.155 -3.174 27.085 1.00 98.19 82 ALA A C 1
ATOM 675 O O . ALA A 1 82 ? -7.587 -3.853 28.010 1.00 98.19 82 ALA A O 1
ATOM 676 N N . GLU A 1 83 ? -7.212 -1.838 27.110 1.00 98.31 83 GLU A N 1
ATOM 677 C CA . GLU A 1 83 ? -7.789 -1.088 28.234 1.00 98.31 83 GLU A CA 1
ATOM 678 C C . GLU A 1 83 ? -9.292 -1.379 28.422 1.00 98.31 83 GLU A C 1
ATOM 680 O O . GLU A 1 83 ? -9.782 -1.475 29.548 1.00 98.31 83 GLU A O 1
ATOM 685 N N . MET A 1 84 ? -10.049 -1.514 27.327 1.00 98.12 84 MET A N 1
ATOM 686 C CA . MET A 1 84 ? -11.462 -1.896 27.395 1.00 98.12 84 MET A CA 1
ATOM 687 C C . MET A 1 84 ? -11.634 -3.339 27.879 1.00 98.12 84 MET A C 1
ATOM 689 O O . MET A 1 84 ? -12.510 -3.576 28.707 1.00 98.12 84 MET A O 1
ATOM 693 N N . ASP A 1 85 ? -10.788 -4.270 27.437 1.00 98.12 85 ASP A N 1
ATOM 694 C CA . ASP A 1 85 ? -10.818 -5.670 27.882 1.00 98.12 85 ASP A CA 1
ATOM 695 C C . ASP A 1 85 ? -10.539 -5.792 29.393 1.00 98.12 85 ASP A C 1
ATOM 697 O O . ASP A 1 85 ? -11.229 -6.531 30.101 1.00 98.12 85 ASP A O 1
ATOM 701 N N . GLU A 1 86 ? -9.589 -5.013 29.925 1.00 98.25 86 GLU A N 1
ATOM 702 C CA . GLU A 1 86 ? -9.328 -4.933 31.370 1.00 98.25 86 GLU A CA 1
ATOM 703 C C . GLU A 1 86 ? -10.533 -4.374 32.142 1.00 98.25 86 GLU A C 1
ATOM 705 O O . GLU A 1 86 ? -10.908 -4.901 33.194 1.00 98.25 86 GLU A O 1
ATOM 710 N N . LYS A 1 87 ? -11.187 -3.332 31.611 1.00 98.31 87 LYS A N 1
ATOM 711 C CA . LYS A 1 87 ? -12.401 -2.750 32.208 1.00 98.31 87 LYS A CA 1
ATOM 712 C C . LYS A 1 87 ? -13.568 -3.731 32.217 1.00 98.31 87 LYS A C 1
ATOM 714 O O . LYS A 1 87 ? -14.272 -3.809 33.222 1.00 98.31 87 LYS A O 1
ATOM 719 N N . ILE A 1 88 ? -13.763 -4.475 31.129 1.00 98.00 88 ILE A N 1
ATOM 720 C CA . ILE A 1 88 ? -14.786 -5.522 31.032 1.00 98.00 88 ILE A CA 1
ATOM 721 C C . ILE A 1 88 ? -14.508 -6.603 32.076 1.00 98.00 88 ILE A C 1
ATOM 723 O O . ILE A 1 88 ? -15.381 -6.889 32.889 1.00 98.00 88 ILE A O 1
ATOM 727 N N . SER A 1 89 ? -13.274 -7.109 32.135 1.00 98.25 89 SER A N 1
ATOM 728 C CA . SER A 1 89 ? -12.873 -8.139 33.104 1.00 98.25 89 SER A CA 1
ATOM 729 C C . SER A 1 89 ? -13.102 -7.689 34.556 1.00 98.25 89 SER A C 1
ATOM 731 O O . SER A 1 89 ? -13.597 -8.448 35.389 1.00 98.25 89 SER A O 1
ATOM 733 N N . SER A 1 90 ? -12.788 -6.427 34.866 1.00 97.69 90 SER A N 1
ATOM 734 C CA . SER A 1 90 ? -13.033 -5.832 36.186 1.00 97.69 90 SER A CA 1
ATOM 735 C C . SER A 1 90 ? -14.529 -5.724 36.515 1.00 97.69 90 SER A C 1
ATOM 737 O O . SER A 1 90 ? -14.960 -6.086 37.613 1.00 97.69 90 SER A O 1
ATOM 739 N N . ALA A 1 91 ? -15.345 -5.276 35.557 1.00 97.88 91 ALA A N 1
ATOM 740 C CA . ALA A 1 91 ? -16.792 -5.174 35.728 1.00 97.88 91 ALA A CA 1
ATOM 741 C C . ALA A 1 91 ? -17.458 -6.551 35.896 1.00 97.88 91 ALA A C 1
ATOM 743 O O . ALA A 1 91 ? -18.341 -6.704 36.740 1.00 97.88 91 ALA A O 1
ATOM 744 N N . GLU A 1 92 ? -17.014 -7.558 35.142 1.00 98.00 92 GLU A N 1
ATOM 745 C CA . GLU A 1 92 ? -17.465 -8.946 35.280 1.00 98.00 92 GLU A CA 1
ATOM 746 C C . GLU A 1 92 ? -17.159 -9.490 36.675 1.00 98.00 92 GLU A C 1
ATOM 748 O O . GLU A 1 92 ? -18.040 -10.058 37.323 1.00 98.00 92 GLU A O 1
ATOM 753 N N . PHE A 1 93 ? -15.946 -9.252 37.181 1.00 98.25 93 PHE A N 1
ATOM 754 C CA . PHE A 1 93 ? -15.571 -9.651 38.535 1.00 98.25 93 PHE A CA 1
ATOM 755 C C . PHE A 1 93 ? -16.475 -9.003 39.597 1.00 98.25 93 PHE A C 1
ATOM 757 O O . PHE A 1 93 ? -16.995 -9.694 40.478 1.00 98.25 93 PHE A O 1
ATOM 764 N N . ALA A 1 94 ? -16.726 -7.695 39.489 1.00 97.81 94 ALA A N 1
ATOM 765 C CA . ALA A 1 94 ? -17.607 -6.974 40.409 1.00 97.81 94 ALA A CA 1
ATOM 766 C C . ALA A 1 94 ? -19.059 -7.483 40.354 1.00 97.81 94 ALA A C 1
ATOM 768 O O . ALA A 1 94 ? -19.710 -7.640 41.391 1.00 97.81 94 ALA A O 1
ATOM 769 N N . LEU A 1 95 ? -19.566 -7.784 39.155 1.00 97.38 95 LEU A N 1
ATOM 770 C CA . LEU A 1 95 ? -20.899 -8.353 38.975 1.00 97.38 95 LEU A CA 1
ATOM 771 C C . LEU A 1 95 ? -21.005 -9.729 39.638 1.00 97.38 95 LEU A C 1
ATOM 773 O O . LEU A 1 95 ? -21.967 -9.983 40.361 1.00 97.38 95 LEU A O 1
ATOM 777 N N . VAL A 1 96 ? -20.007 -10.595 39.444 1.00 98.00 96 VAL A N 1
ATOM 778 C CA . VAL A 1 96 ? -19.952 -11.917 40.084 1.00 98.00 96 VAL A CA 1
ATOM 779 C C . VAL A 1 96 ? -19.955 -11.785 41.607 1.00 98.00 96 VAL A C 1
ATOM 781 O O . VAL A 1 96 ? -20.704 -12.501 42.275 1.00 98.00 96 VAL A O 1
ATOM 784 N N . GLN A 1 97 ? -19.196 -10.837 42.165 1.00 97.00 97 GLN A N 1
ATOM 785 C CA . GLN A 1 97 ? -19.210 -10.574 43.604 1.00 97.00 97 GLN A CA 1
ATOM 786 C C . GLN A 1 97 ? -20.599 -10.130 44.089 1.00 97.00 97 GLN A C 1
ATOM 788 O O . GLN A 1 97 ? -21.116 -10.687 45.059 1.00 97.00 97 GLN A O 1
ATOM 793 N N . SER A 1 98 ? -21.243 -9.188 43.393 1.00 92.81 98 SER A N 1
ATOM 794 C CA . SER A 1 98 ? -22.594 -8.726 43.739 1.00 92.81 98 SER A CA 1
ATOM 795 C C . SER A 1 98 ? -23.630 -9.854 43.661 1.00 92.81 98 SER A C 1
ATOM 797 O O . SER A 1 98 ? -24.481 -9.991 44.542 1.00 92.81 98 SER A O 1
ATOM 799 N N . VAL A 1 99 ? -23.545 -10.715 42.642 1.00 96.38 99 VAL A N 1
ATOM 800 C CA . VAL A 1 99 ? -24.398 -11.907 42.509 1.00 96.38 99 VAL A CA 1
ATOM 801 C C . VAL A 1 99 ? -24.184 -12.867 43.683 1.00 96.38 99 VAL A C 1
ATOM 803 O O . VAL A 1 99 ? -25.162 -13.358 44.253 1.00 96.38 99 VAL A O 1
ATOM 806 N N . GLN A 1 100 ? -22.933 -13.096 44.093 1.00 95.62 100 GLN A N 1
ATOM 807 C CA . GLN A 1 100 ? -22.607 -13.952 45.235 1.00 95.62 100 GLN A CA 1
ATOM 808 C C . GLN A 1 100 ? -23.139 -13.383 46.560 1.00 95.62 100 GLN A C 1
ATOM 810 O O . GLN A 1 100 ? -23.711 -14.117 47.368 1.00 95.62 100 GLN A O 1
ATOM 815 N N . GLU A 1 101 ? -22.994 -12.078 46.793 1.00 94.56 101 GLU A N 1
ATOM 816 C CA . GLU A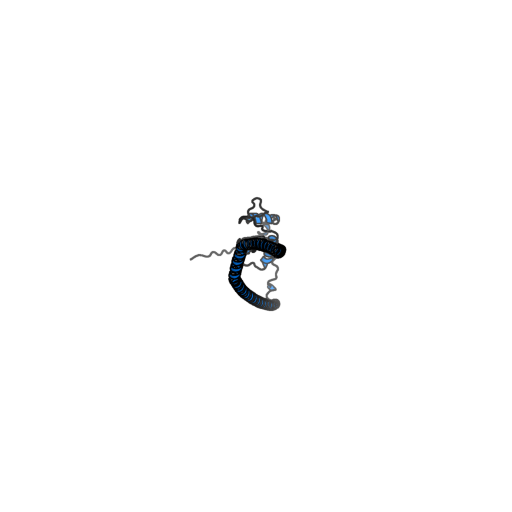 1 101 ? -23.541 -11.402 47.975 1.00 94.56 101 GLU A CA 1
ATOM 817 C C . GLU A 1 101 ? -25.072 -11.475 48.007 1.00 94.56 101 GLU A C 1
ATOM 819 O O . GLU A 1 101 ? -25.657 -11.818 49.037 1.00 94.56 101 GLU A O 1
ATOM 824 N N . ASN A 1 102 ? -25.729 -11.256 46.865 1.00 92.25 102 ASN A N 1
ATOM 825 C CA . ASN A 1 102 ? -27.176 -11.410 46.734 1.00 92.25 102 ASN A CA 1
ATOM 826 C C . ASN A 1 102 ? -27.635 -12.843 47.041 1.00 92.25 102 ASN A C 1
ATOM 828 O O . ASN A 1 102 ? -28.645 -13.031 47.724 1.00 92.25 102 ASN A O 1
ATOM 832 N N . ALA A 1 103 ? -26.895 -13.862 46.594 1.00 93.69 103 ALA A N 1
ATOM 833 C CA . ALA A 1 103 ? -27.173 -15.255 46.942 1.00 93.69 103 ALA A CA 1
ATOM 834 C C . ALA A 1 103 ? -27.038 -15.504 48.458 1.00 93.69 103 ALA A C 1
ATOM 836 O O . ALA A 1 103 ? -27.908 -16.137 49.063 1.00 93.69 103 ALA A O 1
ATOM 837 N N . ASN A 1 104 ? -26.003 -14.940 49.090 1.00 92.69 104 ASN A N 1
ATOM 838 C CA . ASN A 1 104 ? -25.790 -15.021 50.538 1.00 92.69 104 ASN A CA 1
ATOM 839 C C . ASN A 1 104 ? -26.901 -14.321 51.343 1.00 92.69 104 ASN A C 1
ATOM 841 O O . ASN A 1 104 ? -27.280 -14.790 52.414 1.00 92.69 104 ASN A O 1
ATOM 845 N N . LEU A 1 105 ? -27.431 -13.193 50.865 1.00 90.81 105 LEU A N 1
ATOM 846 C CA . LEU A 1 105 ? -28.559 -12.514 51.511 1.00 90.81 105 LEU A CA 1
ATOM 847 C C . LEU A 1 105 ? -29.860 -13.310 51.347 1.00 90.81 105 LEU A C 1
ATOM 849 O O . LEU A 1 105 ? -30.604 -13.475 52.315 1.00 90.81 105 LEU A O 1
ATOM 853 N N . ARG A 1 106 ? -30.114 -13.866 50.154 1.00 87.44 106 ARG A N 1
ATOM 854 C CA . ARG A 1 106 ? -31.285 -14.721 49.893 1.00 87.44 106 ARG A CA 1
ATOM 855 C C . ARG A 1 106 ? -31.329 -15.941 50.814 1.00 87.44 106 ARG A C 1
ATOM 857 O O . ARG A 1 106 ? -32.403 -16.264 51.316 1.00 87.44 106 ARG A O 1
ATOM 864 N N . SER A 1 107 ? -30.192 -16.584 51.090 1.00 84.75 107 SER A N 1
ATOM 865 C CA . SER A 1 107 ? -30.155 -17.735 52.006 1.00 84.75 107 SER A CA 1
ATOM 866 C C . SER A 1 107 ? -30.531 -17.360 53.446 1.00 84.75 107 SER A C 1
ATOM 868 O O . SER A 1 107 ? -31.233 -18.123 54.106 1.00 84.75 107 SER A O 1
ATOM 870 N N . LYS A 1 108 ? -30.158 -16.160 53.914 1.00 84.25 108 LYS A N 1
ATOM 871 C CA . LYS A 1 108 ? -30.549 -15.639 55.237 1.00 84.25 108 LYS A CA 1
ATOM 872 C C . LYS A 1 108 ? -32.045 -15.326 55.332 1.00 84.25 108 LYS A C 1
ATOM 874 O O . LYS A 1 108 ? -32.643 -15.560 56.376 1.00 84.25 108 LYS A O 1
ATOM 879 N N . ILE A 1 109 ? -32.659 -14.833 54.253 1.00 73.12 109 ILE A N 1
ATOM 880 C CA . ILE A 1 109 ? -34.107 -14.551 54.206 1.00 73.12 109 ILE A CA 1
ATOM 881 C C . ILE A 1 109 ? -34.920 -15.851 54.271 1.00 73.12 109 ILE A C 1
ATOM 883 O O . ILE A 1 109 ? -35.881 -15.936 55.030 1.00 73.12 109 ILE A O 1
ATOM 887 N N . VAL A 1 110 ? -34.515 -16.886 53.526 1.00 58.88 110 VAL A N 1
ATOM 888 C CA . VAL A 1 110 ? -35.200 -18.196 53.509 1.00 58.88 110 VAL A CA 1
ATOM 889 C C . VAL A 1 110 ? -35.182 -18.884 54.884 1.00 58.88 110 VAL A C 1
ATOM 891 O O . VAL A 1 110 ? -36.062 -19.691 55.176 1.00 58.88 110 VAL A O 1
ATOM 894 N N . GLN A 1 111 ? -34.236 -18.532 55.760 1.00 56.28 111 GLN A N 1
ATOM 895 C CA . GLN A 1 111 ? -34.161 -19.035 57.135 1.00 56.28 111 GLN A CA 1
ATOM 896 C C . GLN A 1 111 ? -35.073 -18.313 58.139 1.00 56.28 111 GLN A C 1
ATOM 898 O O . GLN A 1 111 ? -35.067 -18.692 59.306 1.00 56.28 111 GLN A O 1
ATOM 903 N N . SER A 1 112 ? -35.852 -17.300 57.737 1.00 49.97 112 SER A N 1
ATOM 904 C CA . SER A 1 112 ? -36.822 -16.618 58.607 1.00 49.97 112 SER A CA 1
ATOM 905 C C . SER A 1 112 ? -38.257 -16.948 58.155 1.00 49.97 112 SER A C 1
ATOM 907 O O . SER A 1 112 ? -38.835 -16.207 57.358 1.00 49.97 112 SER A O 1
ATOM 909 N N . PRO A 1 113 ? -38.854 -18.078 58.595 1.00 52.50 113 PRO A N 1
ATOM 910 C CA . PRO A 1 113 ? -40.117 -18.569 58.043 1.00 52.50 113 PRO A CA 1
ATOM 911 C C . PRO A 1 113 ? -41.343 -17.970 58.749 1.00 52.50 113 PRO A C 1
ATOM 913 O O . PRO A 1 113 ? -42.436 -17.954 58.183 1.00 52.50 113 PRO A O 1
ATOM 916 N N . ASP A 1 114 ? -41.175 -17.457 59.969 1.00 48.78 114 ASP A N 1
ATOM 917 C CA . ASP A 1 114 ? -42.294 -17.325 60.910 1.00 48.78 114 ASP A CA 1
ATOM 918 C C . ASP A 1 114 ? -43.208 -16.125 60.637 1.00 48.78 114 ASP A C 1
ATOM 920 O O . ASP A 1 114 ? -44.356 -16.122 61.065 1.00 48.78 114 ASP A O 1
ATOM 924 N N . LYS A 1 115 ? -42.759 -15.129 59.862 1.00 51.81 115 LYS A N 1
ATOM 925 C CA . LYS A 1 115 ? -43.595 -13.971 59.478 1.00 51.81 115 LYS A CA 1
ATOM 926 C C . LYS A 1 115 ? -44.264 -14.104 58.104 1.00 51.81 115 LYS A C 1
ATOM 928 O O . LYS A 1 115 ? -45.087 -13.267 57.752 1.00 51.81 115 LYS A O 1
ATOM 933 N N . LEU A 1 116 ? -43.924 -15.136 57.322 1.00 48.91 116 LEU A N 1
ATOM 934 C CA . LEU A 1 116 ? -44.460 -15.354 55.966 1.00 48.91 116 LEU A CA 1
ATOM 935 C C . LEU A 1 116 ? -45.479 -16.499 55.886 1.00 48.91 116 LEU A C 1
ATOM 937 O O . LEU A 1 116 ? -46.194 -16.608 54.890 1.00 48.91 116 LEU A O 1
ATOM 941 N N . GLN A 1 117 ? -45.576 -17.353 56.909 1.00 49.41 117 GLN A N 1
ATOM 942 C CA . GLN A 1 117 ? -46.575 -18.428 56.934 1.00 49.41 117 GLN A CA 1
ATOM 943 C C . GLN A 1 117 ? -47.997 -17.930 57.236 1.00 49.41 117 GLN A C 1
ATOM 945 O O . GLN A 1 117 ? -48.955 -18.580 56.831 1.00 49.41 117 GLN A O 1
ATOM 950 N N . GLU A 1 118 ? -48.154 -16.744 57.831 1.00 42.88 118 GLU A N 1
ATOM 951 C CA . GLU A 1 118 ? -49.473 -16.151 58.108 1.00 42.88 118 GLU A CA 1
ATOM 952 C C . GLU A 1 118 ? -50.144 -15.546 56.852 1.00 42.88 118 GLU A C 1
ATOM 954 O O . GLU A 1 118 ? -51.352 -15.334 56.822 1.00 42.88 118 GLU A O 1
ATOM 959 N N . LEU A 1 119 ? -49.382 -15.350 55.766 1.00 42.56 119 LEU A N 1
ATOM 960 C CA . LEU A 1 119 ? -49.855 -14.802 54.483 1.00 42.56 119 LEU A CA 1
ATOM 961 C C . LEU A 1 119 ? -50.089 -15.863 53.390 1.00 42.56 119 LEU A C 1
ATOM 963 O O . LEU A 1 119 ? -50.410 -15.518 52.257 1.00 42.56 119 LEU A O 1
ATOM 967 N N . LYS A 1 120 ? -49.958 -17.160 53.705 1.00 41.88 120 LYS A N 1
ATOM 968 C CA . LYS A 1 120 ? -50.158 -18.277 52.758 1.00 41.88 120 LYS A CA 1
ATOM 969 C C . LYS A 1 120 ? -51.534 -18.942 52.860 1.00 41.88 120 LYS A C 1
ATOM 971 O O . LYS A 1 120 ? -51.662 -20.147 52.651 1.00 41.88 120 LYS A O 1
ATOM 976 N N . SER A 1 121 ? -52.586 -18.177 53.136 1.00 38.78 121 SER A N 1
ATOM 977 C CA . SER A 1 121 ? -53.921 -18.625 52.732 1.00 38.78 121 SER A CA 1
ATOM 978 C C . SER A 1 121 ? -54.056 -18.393 51.218 1.00 38.78 121 SER A C 1
ATOM 980 O O . SER A 1 121 ? -53.820 -17.277 50.756 1.00 38.78 121 SER A O 1
ATOM 982 N N . PRO A 1 122 ? -54.380 -19.414 50.402 1.00 43.06 122 PRO A N 1
ATOM 983 C CA . PRO A 1 122 ? -54.602 -19.202 48.979 1.00 43.06 122 PRO A CA 1
ATOM 984 C C . PRO A 1 122 ? -55.866 -18.357 48.821 1.00 43.06 122 PRO A C 1
ATOM 986 O O . PRO A 1 122 ? -56.960 -18.852 49.082 1.00 43.06 122 PRO A O 1
ATOM 989 N N . CYS A 1 123 ? -55.733 -17.094 48.412 1.00 37.84 123 CYS A N 1
ATOM 990 C CA . CYS A 1 123 ? -56.864 -16.321 47.903 1.00 37.84 123 CYS A CA 1
ATOM 991 C C . CYS A 1 123 ? -57.295 -16.952 46.571 1.00 37.84 123 CYS A C 1
ATOM 993 O O . CYS A 1 123 ? -56.574 -16.821 45.580 1.00 37.84 123 CYS A O 1
ATOM 995 N N . PRO A 1 124 ? -58.443 -17.646 46.501 1.00 46.09 124 PRO A N 1
ATOM 996 C CA . PRO A 1 124 ? -58.881 -18.315 45.294 1.00 46.09 124 PRO A CA 1
ATOM 997 C C . PRO A 1 124 ? -59.778 -17.357 44.522 1.00 46.09 124 PRO A C 1
ATOM 999 O O . PRO A 1 124 ? -60.983 -17.540 44.481 1.00 46.09 124 PRO A O 1
ATOM 1002 N N . MET A 1 125 ? -59.213 -16.295 43.962 1.00 42.53 125 MET A N 1
ATOM 1003 C CA . MET A 1 125 ? -59.886 -15.442 42.985 1.00 42.53 125 MET A CA 1
ATOM 1004 C C . MET A 1 125 ? -58.816 -14.579 42.338 1.00 42.53 125 MET A C 1
ATOM 1006 O O . MET A 1 125 ? -58.272 -13.726 43.026 1.00 42.53 125 MET A O 1
ATOM 1010 N N . MET A 1 126 ? -58.554 -14.745 41.040 1.00 42.53 126 MET A N 1
ATOM 1011 C CA . MET A 1 126 ? -58.367 -13.589 40.163 1.00 42.53 126 MET A CA 1
ATOM 1012 C C . MET A 1 126 ? -58.465 -13.960 38.680 1.00 42.53 126 MET A C 1
ATOM 1014 O O . MET A 1 126 ? -58.088 -15.038 38.238 1.00 42.53 126 MET A O 1
ATOM 1018 N N . LEU A 1 127 ? -59.144 -13.058 37.977 1.00 46.62 127 LEU A N 1
ATOM 1019 C CA . LEU A 1 127 ? -59.857 -13.195 36.711 1.00 46.62 127 LEU A CA 1
ATOM 1020 C C . LEU A 1 127 ? -59.067 -12.561 35.540 1.00 46.62 127 LEU A C 1
ATOM 1022 O O . LEU A 1 127 ? -58.126 -11.811 35.796 1.00 46.62 127 LEU A O 1
ATOM 1026 N N . PRO A 1 128 ? -59.530 -12.731 34.278 1.00 46.44 128 PRO A N 1
ATOM 1027 C CA . PRO A 1 128 ? -58.986 -12.139 33.036 1.00 46.44 128 PRO A CA 1
ATOM 1028 C C . PRO A 1 128 ? -58.695 -10.618 32.993 1.00 46.44 128 PRO A C 1
ATOM 1030 O O . PRO A 1 128 ? -58.215 -10.119 31.978 1.00 46.44 128 PRO A O 1
ATOM 1033 N N . TYR A 1 129 ? -58.975 -9.866 34.060 1.00 43.03 129 TYR A N 1
ATOM 1034 C CA . TYR A 1 129 ? -58.810 -8.411 34.153 1.00 43.03 129 TYR A CA 1
ATOM 1035 C C . TYR A 1 129 ? -57.347 -7.938 34.133 1.00 43.03 129 TYR A C 1
ATOM 1037 O O . TYR A 1 129 ? -57.076 -6.786 33.800 1.00 43.03 129 TYR A O 1
ATOM 1045 N N . GLN A 1 130 ? -56.383 -8.791 34.490 1.00 46.84 130 GLN A N 1
ATOM 1046 C CA . GLN A 1 130 ? -54.981 -8.365 34.591 1.00 46.84 130 GLN A CA 1
ATOM 1047 C C . GLN A 1 130 ? -54.287 -8.244 33.237 1.00 46.84 130 GLN A C 1
ATOM 1049 O O . GLN A 1 130 ? -53.422 -7.382 33.084 1.00 46.84 130 GLN A O 1
ATOM 1054 N N . VAL A 1 131 ? -54.713 -9.021 32.235 1.00 47.88 131 VAL A N 1
ATOM 1055 C CA . VAL A 1 131 ? -54.186 -8.885 30.873 1.00 47.88 131 VAL A CA 1
ATOM 1056 C C . VAL A 1 131 ? -54.570 -7.517 30.317 1.00 47.88 131 VAL A C 1
ATOM 1058 O O . VAL A 1 131 ? -53.695 -6.789 29.873 1.00 47.88 131 VAL A O 1
ATOM 1061 N N . GLU A 1 132 ? -55.832 -7.089 30.443 1.00 44.91 132 GLU A N 1
ATOM 1062 C CA . GLU A 1 132 ? -56.252 -5.736 30.033 1.00 44.91 132 GLU A CA 1
ATOM 1063 C C . GLU A 1 132 ? -55.500 -4.624 30.786 1.00 44.91 132 GLU A C 1
ATOM 1065 O O . GLU A 1 132 ? -55.166 -3.595 30.195 1.00 44.91 132 GLU A O 1
ATOM 1070 N N . ASN A 1 133 ? -55.151 -4.844 32.059 1.00 48.78 133 ASN A N 1
ATOM 1071 C CA . ASN A 1 133 ? -54.392 -3.873 32.846 1.00 48.78 133 ASN A CA 1
ATOM 1072 C C . ASN A 1 133 ? -52.939 -3.732 32.355 1.00 48.78 133 ASN A C 1
ATOM 1074 O O . ASN A 1 133 ? -52.458 -2.609 32.201 1.00 48.78 133 ASN A O 1
ATOM 1078 N N . LEU A 1 134 ? -52.267 -4.847 32.032 1.00 51.56 134 LEU A N 1
ATOM 1079 C CA . LEU A 1 134 ? -50.928 -4.854 31.423 1.00 51.56 134 LEU A CA 1
ATOM 1080 C C . LEU A 1 134 ? -50.916 -4.140 30.060 1.00 51.56 134 LEU A C 1
ATOM 1082 O O . LEU A 1 134 ? -49.944 -3.468 29.719 1.00 51.56 134 LEU A O 1
ATOM 1086 N N . LEU A 1 135 ? -52.020 -4.219 29.313 1.00 52.19 135 LEU A N 1
ATOM 1087 C CA . LEU A 1 135 ? -52.182 -3.553 28.017 1.00 52.19 135 LEU A CA 1
ATOM 1088 C C . LEU A 1 135 ? -52.399 -2.037 28.127 1.00 52.19 135 LEU A C 1
ATOM 1090 O O . LEU A 1 135 ? -52.076 -1.319 27.185 1.00 52.19 135 LEU A O 1
ATOM 1094 N N . SER A 1 136 ? -52.905 -1.539 29.260 1.00 53.59 136 SER A N 1
ATOM 1095 C CA . SER A 1 136 ? -53.037 -0.093 29.507 1.00 53.59 136 SER A CA 1
ATOM 1096 C C . SER A 1 136 ? -51.717 0.578 29.900 1.00 53.59 136 SER A C 1
ATOM 1098 O O . SER A 1 136 ? -51.572 1.791 29.755 1.00 53.59 136 SER A O 1
ATOM 1100 N N . ILE A 1 137 ? -50.749 -0.212 30.378 1.00 56.38 137 ILE A N 1
ATOM 1101 C CA . ILE A 1 137 ? -49.462 0.282 30.878 1.00 56.38 137 ILE A CA 1
ATOM 1102 C C . ILE A 1 137 ? -48.289 -0.016 29.938 1.00 56.38 137 ILE A C 1
ATOM 1104 O O . ILE A 1 137 ? -47.194 0.472 30.188 1.00 56.38 137 ILE A O 1
ATOM 1108 N N . ALA A 1 138 ? -48.478 -0.808 28.879 1.00 57.88 138 ALA A N 1
ATOM 1109 C CA . ALA A 1 138 ? -47.417 -1.146 27.932 1.00 57.88 138 ALA A CA 1
ATOM 1110 C C . ALA A 1 138 ? -47.475 -0.264 26.676 1.00 57.88 138 ALA A C 1
ATOM 1112 O O . ALA A 1 138 ? -48.447 -0.277 25.921 1.00 57.88 138 ALA A O 1
ATOM 1113 N N . THR A 1 139 ? -46.390 0.459 26.416 1.00 56.25 139 THR A N 1
ATOM 1114 C CA . THR A 1 139 ? -46.169 1.240 25.192 1.00 56.25 139 THR A CA 1
ATOM 1115 C C . THR A 1 139 ? -45.007 0.658 24.397 1.00 56.25 139 THR A C 1
ATOM 1117 O O . THR A 1 139 ? -43.998 0.258 24.964 1.00 56.25 139 THR A O 1
ATOM 1120 N N . ILE A 1 140 ? -45.132 0.600 23.071 1.00 59.50 140 ILE A N 1
ATOM 1121 C CA . ILE A 1 140 ? -44.046 0.146 22.192 1.00 59.50 140 ILE A CA 1
ATOM 1122 C C . ILE A 1 140 ? -43.230 1.370 21.781 1.00 59.50 140 ILE A C 1
ATOM 1124 O O . ILE A 1 140 ? -43.749 2.256 21.098 1.00 59.50 140 ILE A O 1
ATOM 1128 N N . ASP A 1 141 ? -41.961 1.419 22.179 1.00 53.94 141 ASP A N 1
ATOM 1129 C CA . ASP A 1 141 ? -41.052 2.480 21.752 1.00 53.94 141 ASP A CA 1
ATOM 1130 C C . ASP A 1 141 ? -40.598 2.221 20.309 1.00 53.94 141 ASP A C 1
ATOM 1132 O O . ASP A 1 141 ? -39.862 1.275 20.026 1.00 53.94 141 ASP A O 1
ATOM 1136 N N . LYS A 1 142 ? -41.040 3.075 19.377 1.00 53.69 142 LYS A N 1
ATOM 1137 C CA . LYS A 1 142 ? -40.707 2.984 17.945 1.00 53.69 142 LYS A CA 1
ATOM 1138 C C . LYS A 1 142 ? -39.195 3.088 17.693 1.00 53.69 142 LYS A C 1
ATOM 1140 O O . LYS A 1 142 ? -38.719 2.596 16.670 1.00 53.69 142 LYS A O 1
ATOM 1145 N N . THR A 1 143 ? -38.446 3.721 18.597 1.00 50.91 143 THR A N 1
ATOM 1146 C CA . THR A 1 143 ? -37.031 4.057 18.390 1.00 50.91 143 THR A CA 1
ATOM 1147 C C . THR A 1 143 ? -36.063 2.910 18.690 1.00 50.91 143 THR A C 1
ATOM 1149 O O . THR A 1 143 ? -34.941 2.936 18.194 1.00 50.91 143 THR A O 1
ATOM 1152 N N . GLN A 1 144 ? -36.498 1.868 19.411 1.00 53.56 144 GLN A N 1
ATOM 1153 C CA . GLN A 1 144 ? -35.624 0.774 19.875 1.00 53.56 144 GLN A CA 1
ATOM 1154 C C . GLN A 1 144 ? -35.878 -0.581 19.196 1.00 53.56 144 GLN A C 1
ATOM 1156 O O . GLN A 1 144 ? -35.409 -1.614 19.665 1.00 53.56 144 GLN A O 1
ATOM 1161 N N . LEU A 1 145 ? -36.627 -0.601 18.093 1.00 53.91 145 LEU A N 1
ATOM 1162 C CA . LEU A 1 145 ? -37.105 -1.845 17.480 1.00 53.91 145 LEU A CA 1
ATOM 1163 C C . LEU A 1 145 ? -36.109 -2.521 16.531 1.00 53.91 145 LEU A C 1
ATOM 1165 O O . LEU A 1 145 ? -36.452 -3.562 15.985 1.00 53.91 145 LEU A O 1
ATOM 1169 N N . TRP A 1 146 ? -34.920 -1.965 16.284 1.00 56.81 146 TRP A N 1
ATOM 1170 C CA . TRP A 1 146 ? -33.998 -2.476 15.260 1.00 56.81 146 TRP A CA 1
ATOM 1171 C C . TRP A 1 146 ? -32.590 -2.696 15.806 1.00 56.81 146 TRP A C 1
ATOM 1173 O O . TRP A 1 146 ? -32.059 -1.847 16.520 1.00 56.81 146 TRP A O 1
ATOM 1183 N N . ASP A 1 147 ? -31.960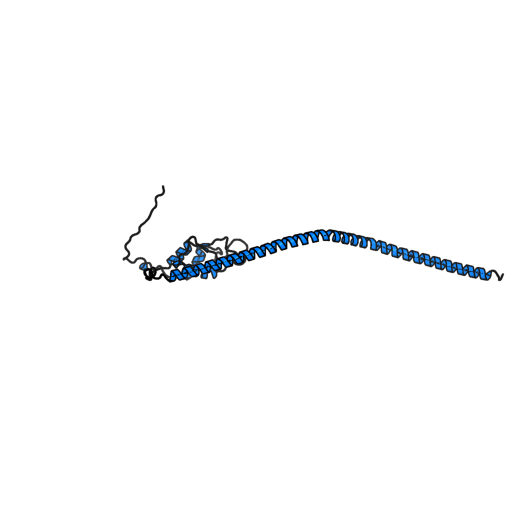 -3.798 15.400 1.00 55.69 147 ASP A N 1
ATOM 1184 C CA . ASP A 1 147 ? -30.514 -3.963 15.527 1.00 55.69 147 ASP A CA 1
ATOM 1185 C C . ASP A 1 147 ? -29.762 -3.173 14.433 1.00 55.69 147 ASP A C 1
ATOM 1187 O O . ASP A 1 147 ? -30.350 -2.670 13.468 1.00 55.69 147 ASP A O 1
ATOM 1191 N N . GLN A 1 148 ? -28.436 -3.070 14.566 1.00 51.50 148 GLN A N 1
ATOM 1192 C CA . GLN A 1 148 ? -27.562 -2.356 13.620 1.00 51.50 148 GLN A CA 1
ATOM 1193 C C . GLN A 1 148 ? -27.611 -2.922 12.183 1.00 51.50 148 GLN A C 1
ATOM 1195 O O . GLN A 1 148 ? -27.108 -2.281 11.262 1.00 51.50 148 GLN A O 1
ATOM 1200 N N . SER A 1 149 ? -28.215 -4.100 11.974 1.00 55.44 149 SER A N 1
ATOM 1201 C CA . SER A 1 149 ? -28.339 -4.762 10.671 1.00 55.44 149 SER A CA 1
ATOM 1202 C C . SER A 1 149 ? -29.641 -4.425 9.932 1.00 55.44 149 SER A C 1
ATOM 1204 O O . SER A 1 149 ? -29.759 -4.709 8.740 1.00 55.44 149 SER A O 1
ATOM 1206 N N . GLY A 1 150 ? -30.624 -3.816 10.611 1.00 55.97 150 GLY A N 1
ATOM 1207 C CA . GLY A 1 150 ? -31.859 -3.298 10.008 1.00 55.97 150 GLY A CA 1
ATOM 1208 C C . GLY A 1 150 ? -32.812 -4.349 9.421 1.00 55.97 150 GLY A C 1
ATOM 1209 O O . GLY A 1 150 ? -33.805 -3.966 8.796 1.00 55.97 150 GLY A O 1
ATOM 1210 N N . ASN A 1 151 ? -32.536 -5.645 9.608 1.00 53.53 151 ASN A N 1
ATOM 1211 C CA . ASN A 1 151 ? -33.242 -6.736 8.927 1.00 53.53 151 ASN A CA 1
ATOM 1212 C C . ASN A 1 151 ? -34.222 -7.516 9.815 1.00 53.53 151 ASN A C 1
ATOM 1214 O O . ASN A 1 151 ? -35.175 -8.093 9.286 1.00 53.53 151 ASN A O 1
ATOM 1218 N N . LEU A 1 152 ? -34.042 -7.513 11.138 1.00 54.22 152 LEU A N 1
ATOM 1219 C CA . LEU A 1 152 ? -34.946 -8.169 12.084 1.00 54.22 152 LEU A CA 1
ATOM 1220 C C . LEU A 1 152 ? -35.276 -7.204 13.222 1.00 54.22 152 LEU A C 1
ATOM 1222 O O . LEU A 1 152 ? -34.378 -6.685 13.880 1.00 54.22 152 LEU A O 1
ATOM 1226 N N . GLY A 1 153 ? -36.567 -6.933 13.418 1.00 60.50 153 GLY A N 1
ATOM 1227 C CA . GLY A 1 153 ? -37.010 -6.087 14.518 1.00 60.50 153 GLY A CA 1
ATOM 1228 C C . GLY A 1 153 ? -37.328 -6.911 15.760 1.00 60.50 153 GLY A C 1
ATOM 1229 O O . GLY A 1 153 ? -38.072 -7.889 15.658 1.00 60.50 153 GLY A O 1
ATOM 1230 N N . CYS A 1 154 ? -36.777 -6.538 16.915 1.00 61.94 154 CYS A N 1
ATOM 1231 C CA . CYS A 1 154 ? -37.135 -7.134 18.201 1.00 61.94 154 CYS A CA 1
ATOM 1232 C C . CYS A 1 154 ? -38.266 -6.330 18.848 1.00 61.94 154 CYS A C 1
ATOM 1234 O O . CYS A 1 154 ? -38.346 -5.112 18.703 1.00 61.94 154 CYS A O 1
ATOM 1236 N N . TRP A 1 155 ? -39.170 -7.006 19.554 1.00 65.81 155 TRP A N 1
ATOM 1237 C CA . TRP A 1 155 ? -40.205 -6.315 20.311 1.00 65.81 155 TRP A CA 1
ATOM 1238 C C . TRP A 1 155 ? -39.644 -5.852 21.653 1.00 65.81 155 TRP A C 1
ATOM 1240 O O . TRP A 1 155 ? -39.295 -6.688 22.484 1.00 65.81 155 TRP A O 1
ATOM 1250 N N . ASN A 1 156 ? -39.614 -4.537 21.878 1.00 65.50 156 ASN A N 1
ATOM 1251 C CA . ASN A 1 156 ? -39.249 -3.954 23.168 1.00 65.50 156 ASN A CA 1
ATOM 1252 C C . ASN A 1 156 ? -40.417 -3.130 23.749 1.00 65.50 156 ASN A C 1
ATOM 1254 O O . ASN A 1 156 ? -40.492 -1.917 23.533 1.00 65.50 156 ASN A O 1
ATOM 1258 N N . PRO A 1 157 ? -41.396 -3.777 24.405 1.00 66.19 157 PRO A N 1
ATOM 1259 C CA . PRO A 1 157 ? -42.467 -3.079 25.099 1.00 66.19 157 PRO A CA 1
ATOM 1260 C C . PRO A 1 157 ? -41.928 -2.441 26.387 1.00 66.19 157 PRO A C 1
ATOM 1262 O O . PRO A 1 157 ? -41.331 -3.107 27.230 1.00 66.19 157 PRO A O 1
ATOM 1265 N N . VAL A 1 158 ? -42.176 -1.145 26.545 1.00 66.44 158 VAL A N 1
ATOM 1266 C CA . VAL A 1 158 ? -41.844 -0.371 27.742 1.00 66.44 158 VAL A CA 1
ATOM 1267 C C . VAL A 1 158 ? -43.095 -0.251 28.604 1.00 66.44 158 VAL A C 1
ATOM 1269 O O . VAL A 1 158 ? -44.118 0.274 28.155 1.00 66.44 158 VAL A O 1
ATOM 1272 N N . PHE A 1 159 ? -43.014 -0.733 29.843 1.00 68.38 159 PHE A N 1
ATOM 1273 C CA . PHE A 1 159 ? -44.084 -0.604 30.830 1.00 68.38 159 PHE A CA 1
ATOM 1274 C C . PHE A 1 159 ? -43.966 0.731 31.575 1.00 68.38 159 PHE A C 1
ATOM 1276 O O . PHE A 1 159 ? -42.885 1.119 32.012 1.00 68.38 159 PHE A O 1
ATOM 1283 N N . THR A 1 160 ? -45.082 1.437 31.743 1.00 66.25 160 THR A N 1
ATOM 1284 C CA . THR A 1 160 ? -45.151 2.745 32.418 1.00 66.25 160 THR A CA 1
ATOM 1285 C C . THR A 1 160 ? -45.010 2.643 33.938 1.00 66.25 160 THR A C 1
ATOM 1287 O O . THR A 1 160 ? -44.742 3.644 34.601 1.00 66.25 160 THR A O 1
ATOM 1290 N N . ARG A 1 161 ? -45.170 1.438 34.498 1.00 69.69 161 ARG A N 1
ATOM 1291 C CA . ARG A 1 161 ? -44.928 1.114 35.908 1.00 69.69 161 ARG A CA 1
ATOM 1292 C C . ARG A 1 161 ? -44.226 -0.232 36.039 1.00 69.69 161 ARG A C 1
ATOM 1294 O O . ARG A 1 161 ? -44.345 -1.080 35.159 1.00 69.69 161 ARG A O 1
ATOM 1301 N N . PHE A 1 162 ? -43.573 -0.443 37.178 1.00 62.62 162 PHE A N 1
ATOM 1302 C CA . PHE A 1 162 ? -43.039 -1.751 37.541 1.00 62.62 162 PHE A CA 1
ATOM 1303 C C . PHE A 1 162 ? -44.172 -2.780 37.687 1.00 62.62 162 PHE A C 1
ATOM 1305 O O . PHE A 1 162 ? -45.234 -2.492 38.255 1.00 62.62 162 PHE A O 1
ATOM 1312 N N . ASN A 1 163 ? -43.944 -3.971 37.136 1.00 63.72 163 ASN A N 1
ATOM 1313 C CA . ASN A 1 163 ? -44.835 -5.118 37.270 1.00 63.72 163 ASN A CA 1
ATOM 1314 C C . ASN A 1 163 ? -44.628 -5.765 38.641 1.00 63.72 163 ASN A C 1
ATOM 1316 O O . ASN A 1 163 ? -43.500 -5.856 39.122 1.00 63.72 163 ASN A O 1
ATOM 1320 N N . ASN A 1 164 ? -45.715 -6.210 39.266 1.00 63.81 164 ASN A N 1
ATOM 1321 C CA . ASN A 1 164 ? -45.627 -6.943 40.526 1.00 63.81 164 ASN A CA 1
ATOM 1322 C C . ASN A 1 164 ? -45.350 -8.433 40.278 1.00 63.81 164 ASN A C 1
ATOM 1324 O O . ASN A 1 164 ? -45.665 -8.949 39.206 1.00 63.81 164 ASN A O 1
ATOM 1328 N N . ASP A 1 165 ? -44.861 -9.146 41.294 1.00 57.19 165 ASP A N 1
ATOM 1329 C CA . ASP A 1 165 ? -44.523 -10.577 41.202 1.00 57.19 165 ASP A CA 1
ATOM 1330 C C . ASP A 1 165 ? -45.705 -11.448 40.739 1.00 57.19 165 ASP A C 1
ATOM 1332 O O . ASP A 1 165 ? -45.525 -12.412 40.001 1.00 57.19 165 ASP A O 1
ATOM 1336 N N . TRP A 1 166 ? -46.934 -11.076 41.106 1.00 62.78 166 TRP A N 1
ATOM 1337 C CA . TRP A 1 166 ? -48.158 -11.772 40.691 1.00 62.78 166 TRP A CA 1
ATOM 1338 C C . TRP A 1 166 ? -48.625 -11.437 39.262 1.00 62.78 166 TRP A C 1
ATOM 1340 O O . TRP A 1 166 ? -49.564 -12.052 38.772 1.00 62.78 166 TRP A O 1
ATOM 1350 N N . GLU A 1 167 ? -48.016 -10.453 38.592 1.00 60.03 167 GLU A N 1
ATOM 1351 C CA . GLU A 1 167 ? -48.280 -10.105 37.184 1.00 60.03 167 GLU A CA 1
ATOM 1352 C C . GLU A 1 167 ? -47.241 -10.743 36.238 1.00 60.03 167 GLU A C 1
ATOM 1354 O O . GLU A 1 167 ? -47.404 -10.690 35.019 1.00 60.03 167 GLU A O 1
ATOM 1359 N N . MET A 1 168 ? -46.180 -11.361 36.777 1.00 64.56 168 MET A N 1
ATOM 1360 C CA . MET A 1 168 ? -45.043 -11.867 35.998 1.00 64.56 168 MET A CA 1
ATOM 1361 C C . MET A 1 168 ? -45.380 -13.059 35.096 1.00 64.56 168 MET A C 1
ATOM 1363 O O . MET A 1 168 ? -44.844 -13.138 33.994 1.00 64.56 168 MET A O 1
ATOM 1367 N N . GLU A 1 169 ? -46.284 -13.952 35.506 1.00 59.19 169 GLU A N 1
ATOM 1368 C CA . GLU A 1 169 ? -46.704 -15.102 34.683 1.00 59.19 169 GLU A CA 1
ATOM 1369 C C . GLU A 1 169 ? -47.455 -14.651 33.413 1.00 59.19 169 GLU A C 1
ATOM 1371 O O . GLU A 1 169 ? -47.257 -15.181 32.313 1.00 59.19 169 GLU A O 1
ATOM 1376 N N . GLU A 1 170 ? -48.256 -13.590 33.535 1.00 60.59 170 GLU A N 1
ATOM 1377 C CA . GLU A 1 170 ? -48.962 -12.965 32.413 1.00 60.59 170 GLU A CA 1
ATOM 1378 C C . GLU A 1 170 ? -48.005 -12.182 31.506 1.00 60.59 170 GLU A C 1
ATOM 1380 O O . GLU A 1 170 ? -48.098 -12.262 30.278 1.00 60.59 170 GLU A O 1
ATOM 1385 N N . VAL A 1 171 ? -47.033 -11.474 32.092 1.00 64.81 171 VAL A N 1
ATOM 1386 C CA . VAL A 1 171 ? -45.966 -10.792 31.342 1.00 64.81 171 VAL A CA 1
ATOM 1387 C C . VAL A 1 171 ? -45.134 -11.805 30.550 1.00 64.81 171 VAL A C 1
ATOM 1389 O O . VAL A 1 171 ? -44.885 -11.601 29.361 1.00 64.81 171 VAL A O 1
ATOM 1392 N N . GLU A 1 172 ? -44.758 -12.932 31.152 1.00 65.69 172 GLU A N 1
ATOM 1393 C CA . GLU A 1 172 ? -44.013 -13.991 30.470 1.00 65.69 172 GLU A CA 1
ATOM 1394 C C . GLU A 1 172 ? -44.821 -14.587 29.306 1.00 65.69 172 GLU A C 1
ATOM 1396 O O . GLU A 1 172 ? -44.316 -14.735 28.186 1.00 65.69 172 GLU A O 1
ATOM 1401 N N . THR A 1 173 ? -46.104 -14.868 29.539 1.00 64.25 173 THR A N 1
ATOM 1402 C CA . THR A 1 173 ? -47.023 -15.374 28.512 1.00 64.25 173 THR A CA 1
ATOM 1403 C C . THR A 1 173 ? -47.188 -14.376 27.360 1.00 64.25 173 THR A C 1
ATOM 1405 O O . THR A 1 173 ? -47.219 -14.772 26.188 1.00 64.25 173 THR A O 1
ATOM 1408 N N . PHE A 1 174 ? -47.234 -13.079 27.668 1.00 66.75 174 PHE A N 1
ATOM 1409 C CA . PHE A 1 174 ? -47.274 -11.995 26.691 1.00 66.75 174 PHE A CA 1
ATOM 1410 C C . PHE A 1 174 ? -46.005 -11.950 25.826 1.00 66.75 174 PHE A C 1
ATOM 1412 O O . PHE A 1 174 ? -46.108 -12.016 24.598 1.00 66.75 174 PHE A O 1
ATOM 1419 N N . PHE A 1 175 ? -44.813 -11.929 26.432 1.00 69.56 175 PHE A N 1
ATOM 1420 C CA . PHE A 1 175 ? -43.541 -11.912 25.698 1.00 69.56 175 PHE A CA 1
ATOM 1421 C C . PHE A 1 175 ? -43.341 -13.156 24.831 1.00 69.56 175 PHE A C 1
ATOM 1423 O O . PHE A 1 175 ? -42.869 -13.047 23.698 1.00 69.56 175 PHE A O 1
ATOM 1430 N N . ARG A 1 176 ? -43.741 -14.335 25.320 1.00 66.88 176 ARG A N 1
ATOM 1431 C CA . ARG A 1 176 ? -43.648 -15.596 24.570 1.00 66.88 176 ARG A CA 1
ATOM 1432 C C . ARG A 1 176 ? -44.473 -15.561 23.284 1.00 66.88 176 ARG A C 1
ATOM 1434 O O . ARG A 1 176 ? -44.019 -16.032 22.244 1.00 66.88 176 ARG A O 1
ATOM 1441 N N . ARG A 1 177 ? -45.674 -14.978 23.334 1.00 64.88 177 ARG A N 1
ATOM 1442 C CA . ARG A 1 177 ? -46.531 -14.798 22.150 1.00 64.88 177 ARG A CA 1
ATOM 1443 C C . ARG A 1 177 ? -45.995 -13.716 21.222 1.00 64.88 177 ARG A C 1
ATOM 1445 O O . ARG A 1 177 ? -46.008 -13.898 20.010 1.00 64.88 177 ARG A O 1
ATOM 1452 N N . LEU A 1 178 ? -45.482 -12.628 21.789 1.00 65.56 178 LEU A N 1
ATOM 1453 C CA . LEU A 1 178 ? -44.903 -11.515 21.043 1.00 65.56 178 LEU A CA 1
ATOM 1454 C C . LEU A 1 178 ? -43.681 -11.960 20.221 1.00 65.56 178 LEU A C 1
ATOM 1456 O O . LEU A 1 178 ? -43.575 -11.629 19.042 1.00 65.56 178 LEU A O 1
ATOM 1460 N N . HIS A 1 179 ? -42.834 -12.816 20.799 1.00 62.97 179 HIS A N 1
ATOM 1461 C CA . HIS A 1 179 ? -41.708 -13.447 20.103 1.00 62.97 179 HIS A CA 1
ATOM 1462 C C . HIS A 1 179 ? -42.129 -14.317 18.908 1.00 62.97 179 HIS A C 1
ATOM 1464 O O . HIS A 1 179 ? -41.373 -14.449 17.949 1.00 62.97 179 HIS A O 1
ATOM 1470 N N . GLY A 1 180 ? -43.337 -14.889 18.935 1.00 62.59 180 GLY A N 1
ATOM 1471 C 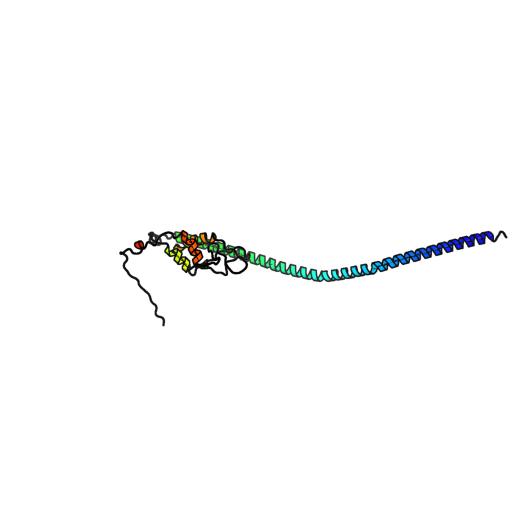CA . GLY A 1 180 ? -43.887 -15.671 17.826 1.00 62.59 180 GLY A CA 1
ATOM 1472 C C . GLY A 1 180 ? -44.250 -14.839 16.588 1.00 62.59 180 GLY A C 1
ATOM 1473 O O . GLY A 1 180 ? -44.528 -15.405 15.530 1.00 62.59 180 GLY A O 1
ATOM 1474 N N . HIS A 1 181 ? -44.238 -13.506 16.687 1.00 60.50 181 HIS A N 1
ATOM 1475 C CA . HIS A 1 181 ? -44.601 -12.599 15.604 1.00 60.50 181 HIS A CA 1
ATOM 1476 C C . HIS A 1 181 ? -43.383 -11.804 15.113 1.00 60.50 181 HIS A C 1
ATOM 1478 O O . HIS A 1 181 ? -42.876 -10.927 15.801 1.00 60.50 181 HIS A O 1
ATOM 1484 N N . VAL A 1 182 ? -42.926 -12.081 13.888 1.00 57.44 182 VAL A N 1
ATOM 1485 C CA . VAL A 1 182 ? -41.740 -11.436 13.294 1.00 57.44 182 VAL A CA 1
ATOM 1486 C C . VAL A 1 182 ? -42.109 -10.123 12.593 1.00 57.44 182 VAL A C 1
ATOM 1488 O O . VAL A 1 182 ? -42.953 -10.117 11.693 1.00 57.44 182 VAL A O 1
ATOM 1491 N N . LEU A 1 183 ? -41.426 -9.028 12.946 1.00 58.97 183 LEU A N 1
ATOM 1492 C CA . LEU A 1 183 ? -41.500 -7.735 12.253 1.00 58.97 183 LEU A CA 1
ATOM 1493 C C . LEU A 1 183 ? -40.543 -7.716 11.046 1.00 58.97 183 LEU A C 1
ATOM 1495 O O . LEU A 1 183 ? -39.365 -8.041 11.180 1.00 58.97 183 LEU A O 1
ATOM 1499 N N . ARG A 1 184 ? -41.033 -7.328 9.859 1.00 55.78 184 ARG A N 1
ATOM 1500 C CA . ARG A 1 184 ? -40.216 -7.157 8.638 1.00 55.78 184 ARG A CA 1
ATOM 1501 C C . ARG A 1 184 ? -40.255 -5.706 8.153 1.00 55.78 184 ARG A C 1
ATOM 1503 O O . ARG A 1 184 ? -41.332 -5.116 8.090 1.00 55.78 184 ARG A O 1
ATOM 1510 N N . ARG A 1 185 ? -39.097 -5.155 7.770 1.00 51.78 185 ARG A N 1
ATOM 1511 C CA . ARG A 1 185 ? -38.945 -3.797 7.212 1.00 51.78 185 ARG A CA 1
ATOM 1512 C C . ARG A 1 185 ? -39.154 -3.794 5.686 1.00 51.78 185 ARG A C 1
ATOM 1514 O O . ARG A 1 185 ? -38.666 -4.692 5.001 1.00 51.78 185 ARG A O 1
ATOM 1521 N N . ARG A 1 186 ? -39.831 -2.776 5.136 1.00 52.16 186 ARG A N 1
ATOM 1522 C CA . ARG A 1 186 ? -39.744 -2.400 3.705 1.00 52.16 186 ARG A CA 1
ATOM 1523 C C . ARG A 1 186 ? -39.607 -0.873 3.547 1.00 52.16 186 ARG A C 1
ATOM 1525 O O . ARG A 1 186 ? -39.493 -0.192 4.553 1.00 52.16 186 ARG A O 1
ATOM 1532 N N . ILE A 1 187 ? -39.526 -0.399 2.294 1.00 44.66 187 ILE A N 1
ATOM 1533 C CA . ILE A 1 187 ? -38.792 0.791 1.792 1.00 44.66 187 ILE A CA 1
ATOM 1534 C C . ILE A 1 187 ? -39.091 2.146 2.459 1.00 44.66 187 ILE A C 1
ATOM 1536 O O . ILE A 1 187 ? -38.261 3.037 2.359 1.00 44.66 187 ILE A O 1
ATOM 1540 N N . GLU A 1 188 ? -40.159 2.309 3.223 1.00 44.25 188 GLU A N 1
ATOM 1541 C CA . GLU A 1 188 ? -40.379 3.512 4.036 1.00 44.25 188 GLU A CA 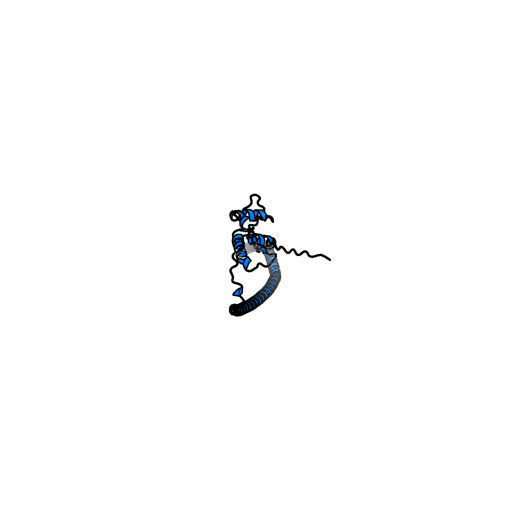1
ATOM 1542 C C . GLU A 1 188 ? -40.955 3.091 5.385 1.00 44.25 188 GLU A C 1
ATOM 1544 O O . GLU A 1 188 ? -41.470 1.981 5.482 1.00 44.25 188 GLU A O 1
ATOM 1549 N N . ASP A 1 189 ? -40.830 3.967 6.389 1.00 50.06 189 ASP A N 1
ATOM 1550 C CA . ASP A 1 189 ? -41.100 3.891 7.844 1.00 50.06 189 ASP A CA 1
ATOM 1551 C C . ASP A 1 189 ? -42.477 3.333 8.310 1.00 50.06 189 ASP A C 1
ATOM 1553 O O . ASP A 1 189 ? -43.036 3.720 9.344 1.00 50.06 189 ASP A O 1
ATOM 1557 N N . VAL A 1 190 ? -43.041 2.403 7.551 1.00 47.22 190 VAL A N 1
ATOM 1558 C CA . VAL A 1 190 ? -44.377 1.837 7.632 1.00 47.22 190 VAL A CA 1
ATOM 1559 C C . VAL A 1 190 ? -44.254 0.356 7.982 1.00 47.22 190 VAL A C 1
ATOM 1561 O O . VAL A 1 190 ? -43.715 -0.460 7.231 1.00 47.22 190 VAL A O 1
ATOM 1564 N N . MET A 1 191 ? -44.756 0.007 9.167 1.00 48.44 191 MET A N 1
ATOM 1565 C CA . MET A 1 191 ? -44.755 -1.364 9.671 1.00 48.44 191 MET A CA 1
ATOM 1566 C C . MET A 1 191 ? -45.844 -2.194 8.996 1.00 48.44 191 MET A C 1
ATOM 1568 O O . MET A 1 191 ? -47.027 -1.870 9.104 1.00 48.44 191 MET A O 1
ATOM 1572 N N . TYR A 1 192 ? -45.447 -3.295 8.357 1.00 48.66 192 TYR A N 1
ATOM 1573 C CA . TYR A 1 192 ? -46.376 -4.218 7.711 1.00 48.66 192 TYR A CA 1
ATOM 1574 C C . TYR A 1 192 ? -46.783 -5.350 8.665 1.00 48.66 192 TYR A C 1
ATOM 1576 O O . TYR A 1 192 ? -45.965 -6.189 9.051 1.00 48.66 192 TYR A O 1
ATOM 1584 N N . TRP A 1 193 ? -48.066 -5.388 9.026 1.00 57.00 193 TRP A N 1
ATOM 1585 C CA . TRP A 1 193 ? -48.671 -6.405 9.890 1.00 57.00 193 TRP A CA 1
ATOM 1586 C C . TRP A 1 193 ? -49.583 -7.326 9.070 1.00 57.00 193 TRP A C 1
ATOM 1588 O O . TRP A 1 193 ? -50.665 -6.926 8.648 1.00 57.00 193 TRP A O 1
ATOM 1598 N N . ARG A 1 194 ? -49.175 -8.587 8.870 1.00 49.84 194 ARG A N 1
ATOM 1599 C CA . ARG A 1 194 ? -49.843 -9.531 7.945 1.00 49.84 194 ARG A CA 1
ATOM 1600 C C . ARG A 1 194 ? -51.206 -10.052 8.430 1.00 49.84 194 ARG A C 1
ATOM 1602 O O . ARG A 1 194 ? -51.844 -10.831 7.731 1.00 49.84 194 ARG A O 1
ATOM 1609 N N . VAL A 1 195 ? -51.648 -9.663 9.628 1.00 51.44 195 VAL A N 1
ATOM 1610 C CA . VAL A 1 195 ? -52.923 -10.133 10.199 1.00 51.44 195 VAL A CA 1
ATOM 1611 C C . VAL A 1 195 ? -54.077 -9.153 9.930 1.00 51.44 195 VAL A C 1
ATOM 1613 O O . VAL A 1 195 ? -55.232 -9.475 10.186 1.00 51.44 195 VAL A O 1
ATOM 1616 N N . SER A 1 196 ? -53.802 -7.974 9.353 1.00 51.28 196 SER A N 1
ATOM 1617 C CA . SER A 1 196 ? -54.819 -6.987 8.966 1.00 51.28 196 SER A CA 1
ATOM 1618 C C . SER A 1 196 ? -54.888 -6.830 7.448 1.00 51.28 196 SER A C 1
ATOM 1620 O O . SER A 1 196 ? -53.872 -6.610 6.804 1.00 51.28 196 SER A O 1
ATOM 1622 N N . LYS A 1 197 ? -56.100 -6.846 6.875 1.00 49.97 197 LYS A N 1
ATOM 1623 C CA . LYS A 1 197 ? -56.338 -6.633 5.430 1.00 49.97 197 LYS A CA 1
ATOM 1624 C C . LYS A 1 197 ? -55.963 -5.230 4.924 1.00 49.97 197 LYS A C 1
ATOM 1626 O O . LYS A 1 197 ? -56.026 -4.993 3.726 1.00 49.97 197 LYS A O 1
ATOM 1631 N N . LYS A 1 198 ? -55.679 -4.284 5.826 1.00 55.66 198 LYS A N 1
ATOM 1632 C CA . LYS A 1 198 ? -55.351 -2.886 5.497 1.00 55.66 198 LYS A CA 1
ATOM 1633 C C . LYS A 1 198 ? -53.867 -2.562 5.665 1.00 55.66 198 LYS A C 1
ATOM 1635 O O . LYS A 1 198 ? -53.523 -1.390 5.626 1.00 55.66 198 LYS A O 1
ATOM 1640 N N . ASP A 1 199 ? -53.024 -3.570 5.906 1.00 53.50 199 ASP A N 1
ATOM 1641 C CA . ASP A 1 199 ? -51.556 -3.480 5.903 1.00 53.50 199 ASP A CA 1
ATOM 1642 C C . ASP A 1 199 ? -50.915 -2.463 6.872 1.00 53.50 199 ASP A C 1
ATOM 1644 O O . ASP A 1 199 ? -49.699 -2.294 6.883 1.00 53.50 199 ASP A O 1
ATOM 1648 N N . ILE A 1 200 ? -51.712 -1.833 7.740 1.00 53.22 200 ILE A N 1
ATOM 1649 C CA . ILE A 1 200 ? -51.283 -0.854 8.743 1.00 53.22 200 ILE A CA 1
ATOM 1650 C C . ILE A 1 200 ? -51.464 -1.456 10.136 1.00 53.22 200 ILE A C 1
ATOM 1652 O O . ILE A 1 200 ? -52.554 -1.919 10.496 1.00 53.22 200 ILE A O 1
ATOM 1656 N N . PHE A 1 201 ? -50.398 -1.413 10.938 1.00 52.75 201 PHE A N 1
ATOM 1657 C CA . PHE A 1 201 ? -50.454 -1.779 12.348 1.00 52.75 201 PHE A CA 1
ATOM 1658 C C . PHE A 1 201 ? -51.297 -0.763 13.125 1.00 52.75 201 PHE A C 1
ATOM 1660 O O . PHE A 1 201 ? -50.943 0.406 13.256 1.00 52.75 201 PHE A O 1
ATOM 1667 N N . THR A 1 202 ? -52.413 -1.226 13.681 1.00 53.50 202 THR A N 1
ATOM 1668 C CA . THR A 1 202 ? -53.128 -0.505 14.737 1.00 53.50 202 THR A CA 1
ATOM 1669 C C . THR A 1 202 ? -53.215 -1.395 15.963 1.00 53.50 202 THR A C 1
ATOM 1671 O O . THR A 1 202 ? -53.482 -2.595 15.841 1.00 53.50 202 THR A O 1
ATOM 1674 N N . VAL A 1 203 ? -53.062 -0.795 17.142 1.00 49.09 203 VAL A N 1
ATOM 1675 C CA . VAL A 1 203 ? -53.199 -1.461 18.447 1.00 49.09 203 VAL A CA 1
ATOM 1676 C C . VAL A 1 203 ? -54.495 -2.294 18.504 1.00 49.09 203 VAL A C 1
ATOM 1678 O O . VAL A 1 203 ? -54.488 -3.460 18.887 1.00 49.09 203 VAL A O 1
ATOM 1681 N N . LYS A 1 204 ? -55.598 -1.761 17.961 1.00 48.69 204 LYS A N 1
ATOM 1682 C CA . LYS A 1 204 ? -56.902 -2.441 17.849 1.00 48.69 204 LYS A CA 1
ATOM 1683 C C . LYS A 1 204 ? -56.892 -3.689 16.946 1.00 48.69 204 LYS A C 1
ATOM 1685 O O . LYS A 1 204 ? -57.525 -4.693 17.275 1.00 48.69 204 LYS A O 1
ATOM 1690 N N . SER A 1 205 ? -56.185 -3.646 15.812 1.00 52.81 205 SER A N 1
ATOM 1691 C CA . SER A 1 205 ? -56.062 -4.789 14.887 1.00 52.81 205 SER A CA 1
ATOM 1692 C C . SER A 1 205 ? -55.173 -5.912 15.431 1.00 52.81 205 SER A C 1
ATOM 1694 O O . SER A 1 205 ? -55.457 -7.083 15.185 1.00 52.81 205 SER A O 1
ATOM 1696 N N . PHE A 1 206 ? -54.147 -5.567 16.214 1.00 54.78 206 PHE A N 1
ATOM 1697 C CA . PHE A 1 206 ? -53.306 -6.527 16.927 1.00 54.78 206 PHE A CA 1
ATOM 1698 C C . PHE A 1 206 ? -54.138 -7.323 17.943 1.00 54.78 206 PHE A C 1
ATOM 1700 O O . PHE A 1 206 ? -54.174 -8.551 17.883 1.00 54.78 206 PHE A O 1
ATOM 1707 N N . PHE A 1 207 ? -54.933 -6.651 18.779 1.00 53.06 207 PHE A N 1
ATOM 1708 C CA . PHE A 1 207 ? -55.792 -7.340 19.751 1.00 53.06 207 PHE A CA 1
ATOM 1709 C C . PHE A 1 207 ? -56.911 -8.167 19.119 1.00 53.06 207 PHE A C 1
ATOM 1711 O O . PHE A 1 207 ? -57.189 -9.269 19.582 1.00 53.06 207 PHE A O 1
ATOM 1718 N N . SER A 1 208 ? -57.497 -7.705 18.012 1.00 54.97 208 SER A N 1
ATOM 1719 C CA . SER A 1 208 ? -58.515 -8.478 17.282 1.00 54.97 208 SER A CA 1
ATOM 1720 C C . SER A 1 208 ? -57.972 -9.808 16.737 1.00 54.97 208 SER A C 1
ATOM 1722 O O . SER A 1 208 ? -58.730 -10.759 16.580 1.00 54.97 208 SER A O 1
ATOM 1724 N N . SER A 1 209 ? -56.661 -9.902 16.479 1.00 55.44 209 SER A N 1
ATOM 1725 C CA . SER A 1 209 ? -56.013 -11.158 16.076 1.00 55.44 209 SER A CA 1
ATOM 1726 C C . SER A 1 209 ? -55.728 -12.121 17.233 1.00 55.44 209 SER A C 1
ATOM 1728 O O . SER A 1 209 ? -55.641 -13.325 17.015 1.00 55.44 209 SER A O 1
ATOM 1730 N N . LEU A 1 210 ? -55.629 -11.599 18.460 1.00 51.41 210 LEU A N 1
ATOM 1731 C CA . LEU A 1 210 ? -55.498 -12.380 19.696 1.00 51.41 210 LEU A CA 1
ATOM 1732 C C . LEU A 1 210 ? -56.869 -12.799 20.262 1.00 51.41 210 LEU A C 1
ATOM 1734 O O . LEU A 1 210 ? -56.960 -13.733 21.060 1.00 51.41 210 LEU A O 1
ATOM 1738 N N . ALA A 1 211 ? -57.941 -12.136 19.815 1.00 48.97 211 ALA A N 1
ATOM 1739 C CA . ALA A 1 211 ? -59.321 -12.349 20.243 1.00 48.97 211 ALA A CA 1
ATOM 1740 C C . ALA A 1 211 ? -59.921 -13.755 20.013 1.00 48.97 211 ALA A C 1
ATOM 1742 O O . ALA A 1 211 ? -60.810 -14.099 20.791 1.00 48.97 211 ALA A O 1
ATOM 1743 N N . PRO A 1 212 ? -59.476 -14.617 19.066 1.00 48.56 212 PRO A N 1
ATOM 1744 C CA . PRO A 1 212 ? -60.013 -15.980 18.954 1.00 48.56 212 PRO A CA 1
ATOM 1745 C C . PRO A 1 212 ? -59.842 -16.827 20.230 1.00 48.56 212 PRO A C 1
ATOM 1747 O O . PRO A 1 212 ? -60.494 -17.858 20.366 1.00 48.56 212 PRO A O 1
ATOM 1750 N N . CYS A 1 213 ? -59.005 -16.389 21.177 1.00 46.00 213 CYS A N 1
ATOM 1751 C CA . CYS A 1 213 ? -58.794 -17.039 22.471 1.00 46.00 213 CYS A CA 1
ATOM 1752 C C . CYS A 1 213 ? -59.590 -16.411 23.634 1.00 46.00 213 CYS A C 1
ATOM 1754 O O . CYS A 1 213 ? -59.628 -16.996 24.713 1.00 46.00 213 CYS A O 1
ATOM 1756 N N . ILE A 1 214 ? -60.255 -15.263 23.441 1.00 46.03 214 ILE A N 1
ATOM 1757 C CA . ILE A 1 214 ? -61.158 -14.641 24.435 1.00 46.03 214 ILE A CA 1
ATOM 1758 C C . ILE A 1 214 ? -62.592 -15.108 24.142 1.00 46.03 214 ILE A C 1
ATOM 1760 O O . ILE A 1 214 ? -63.541 -14.341 24.016 1.00 46.03 214 ILE A O 1
ATOM 1764 N N . GLY A 1 215 ? -62.744 -16.413 23.941 1.00 44.88 215 GLY A N 1
ATOM 1765 C CA . GLY A 1 215 ? -64.037 -17.050 23.765 1.00 44.88 215 GLY A CA 1
ATOM 1766 C C . GLY A 1 215 ? -64.592 -17.456 25.119 1.00 44.88 215 GLY A C 1
ATOM 1767 O O . GLY A 1 215 ? -64.414 -18.605 25.509 1.00 44.88 215 GLY A O 1
ATOM 1768 N N . ARG A 1 216 ? -65.240 -16.535 25.839 1.00 42.03 216 ARG A N 1
ATOM 1769 C CA . ARG A 1 216 ? -66.274 -16.853 26.840 1.00 42.03 216 ARG A CA 1
ATOM 1770 C C . ARG A 1 216 ?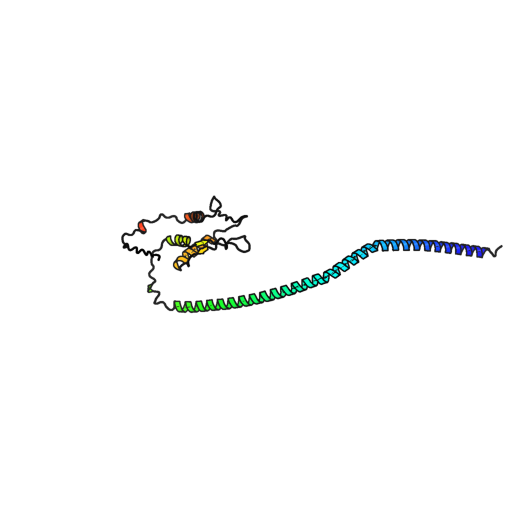 -67.033 -15.588 27.223 1.00 42.03 216 ARG A C 1
ATOM 1772 O O . ARG A 1 216 ? -66.434 -14.567 27.543 1.00 42.03 216 ARG A O 1
ATOM 1779 N N . GLU A 1 217 ? -68.356 -15.683 27.161 1.00 40.41 217 GLU A N 1
ATOM 1780 C CA . GLU A 1 217 ? -69.280 -14.634 27.580 1.00 40.41 217 GLU A CA 1
ATOM 1781 C C . GLU A 1 217 ? -68.958 -14.154 29.001 1.00 40.41 217 GLU A C 1
ATOM 1783 O O . GLU A 1 217 ? -68.677 -14.949 29.902 1.00 40.41 217 GLU A O 1
ATOM 1788 N N . PHE A 1 218 ? -69.005 -12.834 29.181 1.00 41.09 218 PHE A N 1
ATOM 1789 C CA . PHE A 1 218 ? -68.793 -12.153 30.451 1.00 41.09 218 PHE A CA 1
ATOM 1790 C C . PHE A 1 218 ? -69.721 -12.737 31.532 1.00 41.09 218 PHE A C 1
ATOM 1792 O O . PHE A 1 218 ? -70.946 -12.636 31.389 1.00 41.09 218 PHE A O 1
ATOM 1799 N N . PRO A 1 219 ? -69.204 -13.332 32.626 1.00 44.31 219 PRO A N 1
ATOM 1800 C CA . PRO A 1 219 ? -70.049 -13.978 33.616 1.00 44.31 219 PRO A CA 1
ATOM 1801 C C . PRO A 1 219 ? -70.603 -12.919 34.574 1.00 44.31 219 PRO A C 1
ATOM 1803 O O . PRO A 1 219 ? -70.201 -12.808 35.731 1.00 44.31 219 PRO A O 1
ATOM 1806 N N . SER A 1 220 ? -71.563 -12.132 34.089 1.00 37.16 220 SER A N 1
ATOM 1807 C CA . SER A 1 220 ? -72.230 -11.069 34.850 1.00 37.16 220 SER A CA 1
ATOM 1808 C C . SER A 1 220 ? -72.838 -11.572 36.164 1.00 37.16 220 SER A C 1
ATOM 1810 O O . SER A 1 220 ? -72.890 -10.834 37.141 1.00 37.16 220 SER A O 1
ATOM 1812 N N . ARG A 1 221 ? -73.231 -12.849 36.237 1.00 38.56 221 ARG A N 1
ATOM 1813 C CA . ARG A 1 221 ? -73.807 -13.461 37.444 1.00 38.56 221 ARG A CA 1
ATOM 1814 C C . ARG A 1 221 ? -72.788 -13.797 38.543 1.00 38.56 221 ARG A C 1
ATOM 1816 O O . ARG A 1 221 ? -73.209 -14.019 39.669 1.00 38.56 221 ARG A O 1
ATOM 1823 N N . LEU A 1 222 ? -71.483 -13.826 38.246 1.00 40.47 222 LEU A N 1
ATOM 1824 C CA . LEU A 1 222 ? -70.430 -14.102 39.241 1.00 40.47 222 LEU A CA 1
ATOM 1825 C C . LEU A 1 222 ? -69.913 -12.833 39.935 1.00 40.47 222 LEU A C 1
ATOM 1827 O O . LEU A 1 222 ? -69.472 -12.904 41.077 1.00 40.47 222 LEU A O 1
ATOM 1831 N N . VAL A 1 223 ? -69.996 -11.673 39.274 1.00 42.22 223 VAL A N 1
ATOM 1832 C CA . VAL A 1 223 ? -69.537 -10.383 39.826 1.00 42.22 223 VAL A CA 1
ATOM 1833 C C . VAL A 1 223 ? -70.541 -9.801 40.828 1.00 42.22 223 VAL A C 1
ATOM 1835 O O . VAL A 1 223 ? -70.153 -9.160 41.801 1.00 42.22 223 VAL A O 1
ATOM 1838 N N . TRP A 1 224 ? -71.836 -10.061 40.642 1.00 39.69 224 TRP A N 1
ATOM 1839 C CA . TRP A 1 224 ? -72.891 -9.559 41.523 1.00 39.69 224 TRP A CA 1
ATOM 1840 C C . TRP A 1 224 ? -73.357 -10.642 42.501 1.00 39.69 224 TRP A C 1
ATOM 1842 O O . TRP A 1 224 ? -74.483 -11.126 42.427 1.00 39.69 224 TRP A O 1
ATOM 1852 N N . ASN A 1 225 ? -72.484 -11.024 43.434 1.00 37.88 225 ASN A N 1
ATOM 1853 C CA . ASN A 1 225 ? -72.903 -11.759 44.625 1.00 37.88 225 ASN A CA 1
ATOM 1854 C C . ASN A 1 225 ? -73.570 -10.762 45.608 1.00 37.88 225 ASN A C 1
ATOM 1856 O O . ASN A 1 225 ? -72.916 -9.793 46.000 1.00 37.88 225 ASN A O 1
ATOM 1860 N N . PRO A 1 226 ? -74.843 -10.946 46.019 1.00 42.38 226 PRO A N 1
ATOM 1861 C CA . PRO A 1 226 ? -75.583 -9.980 46.845 1.00 42.38 226 PRO A CA 1
ATOM 1862 C C . PRO A 1 226 ? -75.048 -9.796 48.280 1.00 42.38 226 PRO A C 1
ATOM 1864 O O . PRO A 1 226 ? -75.593 -8.991 49.031 1.00 42.38 226 PRO A O 1
ATOM 1867 N N . TRP A 1 227 ? -73.982 -10.506 48.663 1.00 40.66 227 TRP A N 1
ATOM 1868 C CA . TRP A 1 227 ? -73.448 -10.553 50.028 1.00 40.66 227 TRP A CA 1
ATOM 1869 C C . TRP A 1 227 ? -72.217 -9.664 50.292 1.00 40.66 227 TRP A C 1
ATOM 1871 O O . TRP A 1 227 ? -71.634 -9.747 51.371 1.00 40.66 227 TRP A O 1
ATOM 1881 N N . VAL A 1 228 ? -71.820 -8.787 49.362 1.00 42.16 228 VAL A N 1
ATOM 1882 C CA . VAL A 1 228 ? -70.735 -7.811 49.596 1.00 42.16 228 VAL A CA 1
ATOM 1883 C C . VAL A 1 228 ? -71.317 -6.472 50.082 1.00 42.16 228 VAL A C 1
ATOM 1885 O O . VAL A 1 228 ? -72.081 -5.843 49.344 1.00 42.16 228 VAL A O 1
ATOM 1888 N N . PRO A 1 229 ? -70.969 -5.977 51.289 1.00 38.03 229 PRO A N 1
ATOM 1889 C CA . PRO A 1 229 ? -71.400 -4.658 51.743 1.00 38.03 229 PRO A CA 1
ATOM 1890 C C . PRO A 1 229 ? -70.817 -3.555 50.849 1.00 38.03 229 PRO A C 1
ATOM 1892 O O . PRO A 1 229 ? -69.601 -3.438 50.697 1.00 38.03 229 PRO A O 1
ATOM 1895 N N . LYS A 1 230 ? -71.679 -2.707 50.275 1.00 46.94 230 LYS A N 1
ATOM 1896 C CA . LYS A 1 230 ? -71.270 -1.519 49.509 1.00 46.94 230 LYS A CA 1
ATOM 1897 C C . LYS A 1 230 ? -70.557 -0.521 50.428 1.00 46.94 230 LYS A C 1
ATOM 1899 O O . LYS A 1 230 ? -71.213 0.261 51.109 1.00 46.94 230 LYS A O 1
ATOM 1904 N N . ARG A 1 231 ? -69.225 -0.492 50.418 1.00 39.66 231 ARG A N 1
ATOM 1905 C CA . ARG A 1 231 ? -68.452 0.663 50.904 1.00 39.66 231 ARG A CA 1
ATOM 1906 C C . ARG A 1 231 ? -67.439 1.064 49.841 1.00 39.66 231 ARG A C 1
ATOM 1908 O O . ARG A 1 231 ? -66.311 0.592 49.820 1.00 39.66 231 ARG A O 1
ATOM 1915 N N . VAL A 1 232 ? -67.899 1.919 48.933 1.00 39.84 232 VAL A N 1
ATOM 1916 C CA . VAL A 1 232 ? -67.044 2.705 48.045 1.00 39.84 232 VAL A CA 1
ATOM 1917 C C . VAL A 1 232 ? -66.632 3.943 48.838 1.00 39.84 232 VAL A C 1
ATOM 1919 O O . VAL A 1 232 ? -67.494 4.742 49.199 1.00 39.84 232 VAL A O 1
ATOM 1922 N N . SER A 1 233 ? -65.343 4.094 49.126 1.00 35.91 233 SER A N 1
ATOM 1923 C CA . SER A 1 233 ? -64.779 5.350 49.625 1.00 35.91 233 SER A CA 1
ATOM 1924 C C . SER A 1 233 ? -64.081 6.033 48.454 1.00 35.91 233 SER A C 1
ATOM 1926 O O . SER A 1 233 ? -63.031 5.579 48.007 1.00 35.91 233 SER A O 1
ATOM 1928 N N . PHE A 1 234 ? -64.695 7.089 47.926 1.00 36.28 234 PHE A N 1
ATOM 1929 C CA . PHE A 1 234 ? -64.047 8.018 47.005 1.00 36.28 234 PHE A CA 1
ATOM 1930 C C . PHE A 1 234 ? -63.077 8.903 47.794 1.00 36.28 234 PHE A C 1
ATOM 1932 O O . PHE A 1 234 ? -63.424 9.363 48.880 1.00 36.28 234 PHE A O 1
ATOM 1939 N N . PHE A 1 235 ? -61.908 9.196 47.228 1.00 33.56 235 PHE A N 1
ATOM 1940 C CA . PHE A 1 235 ? -61.087 10.326 47.657 1.00 33.56 235 PHE A CA 1
ATOM 1941 C C . PHE A 1 235 ? -60.976 11.306 46.489 1.00 33.56 235 PHE A C 1
ATOM 1943 O O . PHE A 1 235 ? -60.458 10.966 45.426 1.00 33.56 235 PHE A O 1
ATOM 1950 N N . ALA A 1 236 ? -61.532 12.499 46.691 1.00 34.53 236 ALA A N 1
ATOM 1951 C CA . ALA A 1 236 ? -61.299 13.685 45.882 1.00 34.53 236 ALA A CA 1
ATOM 1952 C C . ALA A 1 236 ? -60.226 14.525 46.586 1.00 34.53 236 ALA A C 1
ATOM 1954 O O . ALA A 1 236 ? -60.243 14.621 47.813 1.00 34.53 236 ALA A O 1
ATOM 1955 N N . TRP A 1 237 ? -59.321 15.136 45.827 1.00 36.00 237 TRP A N 1
ATOM 1956 C CA . TRP A 1 237 ? -58.401 16.148 46.345 1.00 36.00 237 TRP A CA 1
ATOM 1957 C C . TRP A 1 237 ? -58.775 17.494 45.735 1.00 36.00 237 TRP A C 1
ATOM 1959 O O . TRP A 1 237 ? -59.025 17.595 44.532 1.00 36.00 237 TRP A O 1
ATOM 1969 N N . GLU A 1 238 ? -58.827 18.500 46.596 1.00 34.91 238 GLU A N 1
ATOM 1970 C CA . GLU A 1 238 ? -59.028 19.906 46.282 1.00 34.91 238 GLU A CA 1
ATOM 1971 C C . GLU A 1 238 ? -57.677 20.505 45.865 1.00 34.91 238 GLU A C 1
ATOM 1973 O O . GLU A 1 238 ? -56.659 20.256 46.512 1.00 34.91 238 GLU A O 1
ATOM 1978 N N . ALA A 1 239 ? -57.657 21.248 44.760 1.00 34.91 239 ALA A N 1
ATOM 1979 C CA . ALA A 1 239 ? -56.501 22.036 44.358 1.00 34.91 239 ALA A CA 1
ATOM 1980 C C . ALA A 1 239 ? -56.630 23.435 44.970 1.00 34.91 239 ALA A C 1
ATOM 1982 O O . ALA A 1 239 ? -57.627 24.115 44.720 1.00 34.91 239 ALA A O 1
ATOM 1983 N N . ILE A 1 240 ? -55.621 23.854 45.735 1.00 39.69 240 ILE A N 1
ATOM 1984 C CA . ILE A 1 240 ? -55.318 25.266 45.999 1.00 39.69 240 ILE A CA 1
ATOM 1985 C C . ILE A 1 240 ? -53.896 25.512 45.514 1.00 39.69 240 ILE A C 1
ATOM 1987 O O . ILE A 1 240 ? -53.009 24.719 45.906 1.00 39.69 240 ILE A O 1
#